Protein 3JWG (pdb70)

Sequence (195 aa):
NLNQQRLGTVVAVLKSVNAKKVIDLGCGEGNLLSLLLKDKSFEQITGVDVSYSVLERAKDRLKIDRLPEMQRKRISLFQSSLVYRDKRFSGYDAATVIEVIEHLDENRLQAFEKVLFEFTRPQTVIVSTPNKEYNFHYGNLRHRDHRFEWTRKEFQTWAVKVAEKYGYSVRFLQIGEIDDEFGSPTQMGVFTLGA

GO terms:
  GO:0042802 identical protein binding (F, IPI)
  GO:0005515 protein binding (F, IPI)

InterPro domains:
  IPR013217 Methyltransferase type 12 [PF08242] (290-382)
  IPR024026 3'-RNA ribose 2'-O-methyltransferase, Hen1, bacterial [TIGR04074] (2-464)
  IPR024740 Hen1, N-terminal [PF12623] (1-241)
  IPR026610 3'-RNA ribose 2'-O-methyltransferase, Hen1 [PTHR21404] (263-464)
  IPR029063 S-adenosyl-L-methionine-dependent methyltransferase superfamily [G3DSA:3.40.50.150] (258-465)
  IPR029063 S-adenosyl-L-methionine-dependent methyltransferase superfamily [SSF53335] (273-429)
  IPR038546 Hen1, N-terminal domain superfamily [G3DSA:3.30.1610.20] (1-230)

Secondary structure (DSSP, 8-state):
-HHHHHHHHHHHHHHHTT--EEEEET-TT-HHHHHHHTSTT--EEEEEES-HHHHHHHHHHHTGGGS-HHHHTTEEEEE--SSS--GGGTT-SEEEEES-GGG--HHHHHHHHHIIIIII--SEEEEEEEBGGGGG----TGGG--TTSBPHHHHHHHHHHHHHHHTEEEEEEEES---TTS--SEEEEEEEE--

Structure (mmCIF, N/CA/C/O backbone):
data_3JWG
#
_entry.id   3JWG
#
_cell.length_a   83.995
_cell.length_b   83.995
_cell.length_c   61.995
_cell.angle_alpha   90.000
_cell.angle_beta   90.000
_cell.angle_gamma   120.000
#
_symmetry.space_group_name_H-M   'P 32 2 1'
#
loop_
_entity.id
_entity.type
_entity.pdbx_description
1 polymer 'Methyltransferase type 12'
2 non-polymer 'MAGNESIUM ION'
3 water water
#
loop_
_atom_site.group_PDB
_atom_site.id
_atom_site.type_symbol
_atom_site.label_atom_id
_atom_site.label_alt_id
_atom_site.label_comp_id
_atom_site.label_asym_id
_atom_site.label_entity_id
_atom_site.label_seq_id
_atom_site.pdbx_PDB_ins_code
_atom_site.Cartn_x
_atom_site.Cartn_y
_atom_site.Cartn_z
_atom_site.occupancy
_atom_site.B_iso_or_equiv
_atom_site.auth_seq_id
_atom_site.auth_comp_id
_atom_site.auth_asym_id
_atom_site.auth_atom_id
_atom_site.pdbx_PDB_model_num
ATOM 1 N N . ASN A 1 12 ? 23.918 8.360 -4.325 1.00 71.36 12 ASN A N 1
ATOM 2 C CA . ASN A 1 12 ? 23.913 8.032 -5.780 1.00 71.11 12 ASN A CA 1
ATOM 3 C C . ASN A 1 12 ? 25.308 8.266 -6.355 1.00 70.84 12 ASN A C 1
ATOM 4 O O . ASN A 1 12 ? 25.505 8.280 -7.571 1.00 71.25 12 ASN A O 1
ATOM 9 N N . LEU A 1 13 ? 26.272 8.457 -5.459 1.00 69.74 13 LEU A N 1
ATOM 10 C CA . LEU A 1 13 ? 27.663 8.675 -5.836 1.00 68.02 13 LEU A CA 1
ATOM 11 C C . LEU A 1 13 ? 28.285 7.316 -6.135 1.00 66.64 13 LEU A C 1
ATOM 12 O O . LEU A 1 13 ? 29.141 7.183 -7.010 1.00 66.63 13 LEU A O 1
ATOM 17 N N . ASN A 1 14 ? 27.844 6.310 -5.388 1.00 64.67 14 ASN A N 1
ATOM 18 C CA . ASN A 1 14 ? 28.330 4.949 -5.558 1.00 62.21 14 ASN A CA 1
ATOM 19 C C . ASN A 1 14 ? 27.704 4.366 -6.814 1.00 59.72 14 ASN A C 1
ATOM 20 O O . ASN A 1 14 ? 28.280 3.494 -7.460 1.00 59.83 14 ASN A O 1
ATOM 25 N N . GLN A 1 15 ? 26.517 4.859 -7.151 1.00 57.31 15 GLN A N 1
ATOM 26 C CA . GLN A 1 15 ? 25.803 4.400 -8.333 1.00 54.59 15 GLN A CA 1
ATOM 27 C C . GLN A 1 15 ? 26.640 4.647 -9.582 1.00 51.92 15 GLN A C 1
ATOM 28 O O . GLN A 1 15 ? 26.590 3.872 -10.535 1.00 51.06 15 GLN A O 1
ATOM 34 N N . GLN A 1 16 ? 27.414 5.729 -9.572 1.00 48.84 16 GLN A N 1
ATOM 35 C CA . GLN A 1 16 ? 28.264 6.062 -10.708 1.00 46.16 16 GLN A CA 1
ATOM 36 C C . GLN A 1 16 ? 29.452 5.110 -10.715 1.00 42.90 16 GLN A C 1
ATOM 37 O O . GLN A 1 16 ? 29.892 4.663 -11.775 1.00 42.51 16 GLN A O 1
ATOM 43 N N . ARG A 1 17 ? 29.965 4.802 -9.526 1.00 38.91 17 ARG A N 1
ATOM 44 C CA . ARG A 1 17 ? 31.103 3.896 -9.391 1.00 35.74 17 ARG A CA 1
ATOM 45 C C . ARG A 1 17 ? 30.739 2.506 -9.897 1.00 31.61 17 ARG A C 1
ATOM 46 O O . ARG A 1 17 ? 31.492 1.886 -10.652 1.00 28.48 17 ARG A O 1
ATOM 54 N N . LEU A 1 18 ? 29.584 2.017 -9.458 1.00 27.47 18 LEU A N 1
ATOM 55 C CA . LEU A 1 18 ? 29.117 0.701 -9.864 1.00 24.73 18 LEU A CA 1
ATOM 56 C C . LEU A 1 18 ? 28.817 0.702 -11.353 1.00 23.44 18 LEU A C 1
ATOM 57 O O . LEU A 1 18 ? 29.064 -0.287 -12.038 1.00 21.43 18 LEU A O 1
ATOM 62 N N . GLY A 1 19 ? 28.282 1.817 -11.845 1.00 22.23 19 GLY A N 1
ATOM 63 C CA . GLY A 1 19 ? 27.970 1.924 -13.259 1.00 20.11 19 GLY A CA 1
ATOM 64 C C . GLY A 1 19 ? 29.226 1.766 -14.091 1.00 19.49 19 GLY A C 1
ATOM 65 O O . GLY A 1 19 ? 29.197 1.175 -15.172 1.00 19.21 19 GLY A O 1
ATOM 66 N N . THR A 1 20 ? 30.334 2.297 -13.584 1.00 17.49 20 THR A N 1
ATOM 67 C CA . THR A 1 20 ? 31.614 2.202 -14.274 1.00 18.10 20 THR A CA 1
ATOM 68 C C . THR A 1 20 ? 32.038 0.735 -14.351 1.00 16.73 20 THR A C 1
ATOM 69 O O . THR A 1 20 ? 32.518 0.275 -15.381 1.00 15.30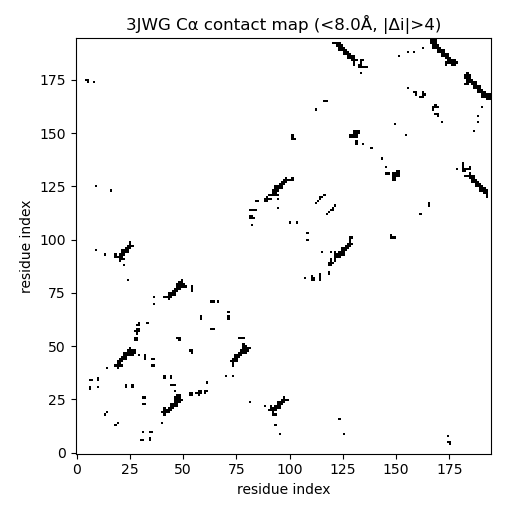 20 THR A O 1
ATOM 73 N N . VAL A 1 21 ? 31.874 0.008 -13.250 1.00 15.84 21 VAL A N 1
ATOM 74 C CA . VAL A 1 21 ? 32.223 -1.409 -13.237 1.00 15.29 21 VAL A CA 1
ATOM 75 C C . VAL A 1 21 ? 31.413 -2.154 -14.299 1.00 13.95 21 VAL A C 1
ATOM 76 O O . VAL A 1 21 ? 31.957 -2.951 -15.060 1.00 14.02 21 VAL A O 1
ATOM 80 N N . VAL A 1 22 ? 30.109 -1.890 -14.349 1.00 13.18 22 VAL A N 1
ATOM 81 C CA . VAL A 1 22 ? 29.240 -2.540 -15.328 1.00 15.12 22 VAL A CA 1
ATOM 82 C C . VAL A 1 22 ? 29.714 -2.264 -16.757 1.00 16.21 22 VAL A C 1
ATOM 83 O O . VAL A 1 22 ? 29.773 -3.172 -17.591 1.00 16.90 22 VAL A O 1
ATOM 87 N N . ALA A 1 23 ? 30.054 -1.008 -17.036 1.00 17.21 23 ALA A N 1
ATOM 88 C CA . ALA A 1 23 ? 30.518 -0.617 -18.366 1.00 16.66 23 ALA A CA 1
ATOM 89 C C . ALA A 1 23 ? 31.800 -1.345 -18.742 1.00 15.43 23 ALA A C 1
ATOM 90 O O . ALA A 1 23 ? 31.965 -1.769 -19.886 1.00 15.25 23 ALA A O 1
ATOM 92 N N . VAL A 1 24 ? 32.716 -1.493 -17.791 1.00 14.66 24 VAL A N 1
ATOM 93 C CA . VAL A 1 24 ? 33.958 -2.200 -18.085 1.00 15.17 24 VAL A CA 1
ATOM 94 C C . VAL A 1 24 ? 33.640 -3.649 -18.462 1.00 15.46 24 VAL A C 1
ATOM 95 O O . VAL A 1 24 ? 34.160 -4.174 -19.454 1.00 16.03 24 VAL A O 1
ATOM 99 N N . LEU A 1 25 ? 32.781 -4.289 -17.672 1.00 16.27 25 LEU A N 1
ATOM 100 C CA . LEU A 1 25 ? 32.380 -5.672 -17.932 1.00 16.38 25 LEU A CA 1
ATOM 101 C C . LEU A 1 25 ? 31.789 -5.799 -19.339 1.00 17.92 25 LEU A C 1
ATOM 102 O O . LEU A 1 25 ? 32.156 -6.693 -20.111 1.00 17.05 25 LEU A O 1
ATOM 107 N N . LYS A 1 26 ? 30.864 -4.906 -19.665 1.00 17.65 26 LYS A N 1
ATOM 108 C CA . LYS A 1 26 ? 30.245 -4.921 -20.985 1.00 19.72 26 LYS A CA 1
ATOM 109 C C . LYS A 1 26 ? 31.302 -4.685 -22.067 1.00 19.42 26 LYS A C 1
ATOM 110 O O . LYS A 1 26 ? 31.273 -5.329 -23.120 1.00 18.28 26 LYS A O 1
ATOM 116 N N . SER A 1 27 ? 32.240 -3.775 -21.804 1.00 17.46 27 SER A N 1
ATOM 117 C CA . SER A 1 27 ? 33.280 -3.460 -22.780 1.00 20.32 27 SER A CA 1
ATOM 118 C C . SER A 1 27 ? 34.141 -4.674 -23.122 1.00 21.13 27 SER A C 1
ATOM 119 O O . SER A 1 27 ? 34.673 -4.762 -24.231 1.00 21.83 27 SER A O 1
ATOM 122 N N . VAL A 1 28 ? 34.270 -5.615 -22.189 1.00 18.71 28 VAL A N 1
ATOM 123 C CA . VAL A 1 28 ? 35.073 -6.807 -22.454 1.00 20.65 28 VAL A CA 1
ATOM 124 C C . VAL A 1 28 ? 34.197 -8.000 -22.824 1.00 20.19 28 VAL A C 1
ATOM 125 O O . VAL A 1 28 ? 34.680 -9.120 -22.963 1.00 22.08 28 VAL A O 1
ATOM 129 N N . ASN A 1 29 ? 32.905 -7.745 -22.985 1.00 20.75 29 ASN A N 1
ATOM 130 C CA . ASN A 1 29 ? 31.946 -8.778 -23.360 1.00 22.61 29 ASN A CA 1
ATOM 131 C C . ASN A 1 29 ? 31.835 -9.907 -22.339 1.00 21.67 29 ASN A C 1
ATOM 132 O O . ASN A 1 29 ? 31.722 -11.071 -22.712 1.00 19.09 29 ASN A O 1
ATOM 137 N N . ALA A 1 30 ? 31.863 -9.564 -21.053 1.00 19.41 30 ALA A N 1
ATOM 138 C CA . ALA A 1 30 ? 31.733 -10.574 -20.008 1.00 19.73 30 ALA A CA 1
ATOM 139 C C . ALA A 1 30 ? 30.246 -10.885 -19.851 1.00 20.34 30 ALA A C 1
ATOM 140 O O . ALA A 1 30 ? 29.441 -9.982 -19.639 1.00 21.20 30 ALA A O 1
ATOM 142 N N . LYS A 1 31 ? 29.883 -12.161 -19.964 1.00 19.20 31 LYS A N 1
ATOM 143 C CA . LYS A 1 31 ? 28.485 -12.573 -19.845 1.00 20.17 31 LYS A CA 1
ATOM 144 C C . LYS A 1 31 ? 28.182 -13.315 -18.544 1.00 19.37 31 LYS A C 1
ATOM 145 O O . LYS A 1 31 ? 27.036 -13.370 -18.103 1.00 19.22 31 LYS A O 1
ATOM 151 N N . LYS A 1 32 ? 29.215 -13.883 -17.932 1.00 19.11 32 LYS A N 1
ATOM 152 C CA . LYS A 1 32 ? 29.065 -14.601 -16.670 1.00 18.74 32 LYS A CA 1
ATOM 153 C C . LYS A 1 32 ? 29.961 -13.865 -15.682 1.00 16.57 32 LYS A C 1
ATOM 154 O O . LYS A 1 32 ? 31.177 -13.869 -15.826 1.00 14.07 32 LYS A O 1
ATOM 160 N N . VAL A 1 33 ? 29.355 -13.229 -14.688 1.00 16.14 33 VAL A N 1
ATOM 161 C CA . VAL A 1 33 ? 30.110 -12.445 -13.718 1.00 13.68 33 VAL A CA 1
ATOM 162 C C . VAL A 1 33 ? 29.882 -12.876 -12.279 1.00 14.47 33 VAL A C 1
ATOM 163 O O . VAL A 1 33 ? 28.752 -13.142 -11.873 1.00 15.33 33 VAL A O 1
ATOM 167 N N . ILE A 1 34 ? 30.961 -12.933 -11.506 1.00 14.78 34 ILE A N 1
ATOM 168 C CA . ILE A 1 34 ? 30.858 -13.298 -10.105 1.00 14.49 34 ILE A CA 1
ATOM 169 C C . ILE A 1 34 ? 31.395 -12.132 -9.277 1.00 16.48 34 ILE A C 1
ATOM 170 O O . ILE A 1 34 ? 32.516 -11.662 -9.491 1.00 16.78 34 ILE A O 1
ATOM 175 N N . ASP A 1 35 ? 30.577 -11.651 -8.350 1.00 14.61 35 ASP A N 1
ATOM 176 C CA . ASP A 1 35 ? 30.969 -10.528 -7.506 1.00 16.18 35 ASP A CA 1
ATOM 177 C C . ASP A 1 35 ? 31.353 -11.064 -6.140 1.00 15.41 35 ASP A C 1
ATOM 178 O O . ASP A 1 35 ? 30.508 -11.528 -5.367 1.00 15.60 35 ASP A O 1
ATOM 183 N N . LEU A 1 36 ? 32.651 -11.022 -5.866 1.00 15.92 36 LEU A N 1
ATOM 184 C CA . LEU A 1 36 ? 33.195 -11.500 -4.611 1.00 17.13 36 LEU A CA 1
ATOM 185 C C . LEU A 1 36 ? 33.101 -10.379 -3.571 1.00 18.09 36 LEU A C 1
ATOM 186 O O . LEU A 1 36 ? 33.762 -9.346 -3.698 1.00 15.85 36 LEU A O 1
ATOM 191 N N . GLY A 1 37 ? 32.261 -10.600 -2.558 1.00 18.70 37 GLY A N 1
ATOM 192 C CA . GLY A 1 37 ? 32.033 -9.617 -1.509 1.00 18.36 37 GLY A CA 1
ATOM 193 C C . GLY A 1 37 ? 30.895 -8.723 -1.957 1.00 19.12 37 GLY A C 1
ATOM 194 O O . GLY A 1 37 ? 30.954 -7.497 -1.815 1.00 17.04 37 GLY A O 1
ATOM 195 N N . CYS A 1 38 ? 29.843 -9.344 -2.482 1.00 17.45 38 CYS A N 1
ATOM 196 C CA . CYS A 1 38 ? 28.695 -8.620 -3.018 1.00 18.75 38 CYS A CA 1
ATOM 197 C C . CYS A 1 38 ? 27.914 -7.721 -2.071 1.00 18.84 38 CYS A C 1
ATOM 198 O O . CYS A 1 38 ? 27.168 -6.858 -2.525 1.00 19.44 38 CYS A O 1
ATOM 201 N N . GLY A 1 39 ? 28.065 -7.911 -0.765 1.00 22.40 39 GLY A N 1
ATOM 202 C CA . GLY A 1 39 ? 27.325 -7.074 0.164 1.00 23.06 39 GLY A CA 1
ATOM 203 C C . GLY A 1 39 ? 25.827 -7.205 -0.065 1.00 25.90 39 GLY A C 1
ATOM 204 O O . GLY A 1 39 ? 25.331 -8.312 -0.282 1.00 24.25 39 GLY A O 1
ATOM 205 N N . GLU A 1 40 ? 25.114 -6.081 -0.023 1.00 26.88 40 GLU A N 1
ATOM 206 C CA . GLU A 1 40 ? 23.667 -6.061 -0.228 1.00 29.05 40 GLU A CA 1
ATOM 207 C C . GLU A 1 40 ? 23.251 -6.255 -1.680 1.00 27.92 40 GLU A C 1
ATOM 208 O O . GLU A 1 40 ? 22.063 -6.174 -2.003 1.00 29.06 40 GLU A O 1
ATOM 214 N N . GLY A 1 41 ? 24.226 -6.488 -2.554 1.00 26.45 41 GLY A N 1
ATOM 215 C CA . GLY A 1 41 ? 23.929 -6.722 -3.957 1.00 24.34 41 GLY A CA 1
ATOM 216 C C . GLY A 1 41 ? 23.678 -5.505 -4.828 1.00 24.46 41 GLY A C 1
ATOM 217 O O . GLY A 1 41 ? 22.965 -5.597 -5.828 1.00 24.04 41 GLY A O 1
ATOM 218 N N . ASN A 1 42 ? 24.268 -4.369 -4.474 1.00 22.70 42 ASN A N 1
ATOM 219 C CA . ASN A 1 42 ? 24.065 -3.161 -5.265 1.00 24.03 42 ASN A CA 1
ATOM 220 C C . ASN A 1 42 ? 24.541 -3.325 -6.700 1.00 21.83 42 ASN A C 1
ATOM 221 O O . ASN A 1 42 ? 23.899 -2.829 -7.629 1.00 22.60 42 ASN A O 1
ATOM 226 N N . LEU A 1 43 ? 25.656 -4.026 -6.885 1.00 20.44 43 LEU A N 1
ATOM 227 C CA . LEU A 1 43 ? 26.182 -4.264 -8.226 1.00 19.57 43 LEU A CA 1
ATOM 228 C C . LEU A 1 43 ? 25.287 -5.283 -8.938 1.00 20.48 43 LEU A C 1
ATOM 229 O O . LEU A 1 43 ? 25.002 -5.159 -10.135 1.00 19.46 43 LEU A O 1
ATOM 234 N N . LEU A 1 44 ? 24.847 -6.291 -8.190 1.00 20.97 44 LEU A N 1
ATOM 235 C CA . LEU A 1 44 ? 23.973 -7.324 -8.733 1.00 23.05 44 LEU A CA 1
ATOM 236 C C . LEU A 1 44 ? 22.739 -6.692 -9.375 1.00 22.17 44 LEU A C 1
ATOM 237 O O . LEU A 1 44 ? 22.338 -7.079 -10.472 1.00 23.17 44 LEU A O 1
ATOM 242 N N . SER A 1 45 ? 22.143 -5.720 -8.689 1.00 24.29 45 SER A N 1
ATOM 243 C CA . SER A 1 45 ? 20.956 -5.035 -9.201 1.00 25.40 45 SER A CA 1
ATOM 244 C C . SER A 1 45 ? 21.211 -4.425 -10.571 1.00 25.30 45 SER A C 1
ATOM 245 O O . SER A 1 45 ? 20.400 -4.576 -11.487 1.00 24.68 45 SER A O 1
ATOM 248 N N . LEU A 1 46 ? 22.334 -3.721 -10.705 1.00 25.83 46 LEU A N 1
ATOM 249 C CA . LEU A 1 46 ? 22.685 -3.075 -11.967 1.00 25.89 46 LEU A CA 1
ATOM 250 C C . LEU A 1 46 ? 22.954 -4.075 -13.083 1.00 25.32 46 LEU A C 1
ATOM 251 O O . LEU A 1 46 ? 22.623 -3.828 -14.242 1.00 25.66 46 LEU A O 1
ATOM 256 N N . LEU A 1 47 ? 23.575 -5.195 -12.735 1.00 25.53 47 LEU A N 1
ATOM 257 C CA . LEU A 1 47 ? 23.879 -6.229 -13.717 1.00 25.82 47 LEU A CA 1
ATOM 258 C C . LEU A 1 47 ? 22.596 -6.836 -14.294 1.00 26.22 47 LEU A C 1
ATOM 259 O O . LEU A 1 47 ? 22.504 -7.096 -15.499 1.00 24.80 47 LEU A O 1
ATOM 264 N N . LEU A 1 48 ? 21.604 -7.042 -13.432 1.00 27.67 48 LEU A N 1
ATOM 265 C CA . LEU A 1 48 ? 20.323 -7.608 -13.849 1.00 30.12 48 LEU A CA 1
ATOM 266 C C . LEU A 1 48 ? 19.569 -6.710 -14.832 1.00 32.84 48 LEU A C 1
ATOM 267 O O . LEU A 1 48 ? 18.737 -7.186 -15.608 1.00 33.89 48 LEU A O 1
ATOM 272 N N . LYS A 1 49 ? 19.864 -5.415 -14.809 1.00 33.87 49 LYS A N 1
ATOM 273 C CA . LYS A 1 49 ? 19.192 -4.486 -15.707 1.00 35.68 49 LYS A CA 1
ATOM 274 C C . LYS A 1 49 ? 19.753 -4.547 -17.124 1.00 35.47 49 LYS A C 1
ATOM 275 O O . LYS A 1 49 ? 19.186 -3.961 -18.046 1.00 37.68 49 LYS A O 1
ATOM 281 N N . ASP A 1 50 ? 20.861 -5.261 -17.301 1.00 34.96 50 ASP A N 1
ATOM 282 C CA . ASP A 1 50 ? 21.476 -5.404 -18.620 1.00 33.86 50 ASP A CA 1
ATOM 283 C C . ASP A 1 50 ? 21.365 -6.870 -19.053 1.00 33.47 50 ASP A C 1
ATOM 284 O O . ASP A 1 50 ? 22.062 -7.737 -18.525 1.00 31.74 50 ASP A O 1
ATOM 289 N N . LYS A 1 51 ? 20.496 -7.139 -20.025 1.00 32.66 51 LYS A N 1
ATOM 290 C CA . LYS A 1 51 ? 20.263 -8.504 -20.503 1.00 31.99 51 LYS A CA 1
ATOM 291 C C . LYS A 1 51 ? 21.481 -9.252 -21.047 1.00 29.43 51 LYS A C 1
ATOM 292 O O . LYS A 1 51 ? 21.423 -10.466 -21.239 1.00 27.77 51 LYS A O 1
ATOM 298 N N . SER A 1 52 ? 22.577 -8.545 -21.305 1.00 27.19 52 SER A N 1
ATOM 299 C CA . SER A 1 52 ? 23.766 -9.204 -21.830 1.00 24.40 52 SER A CA 1
ATOM 300 C C . SER A 1 52 ? 24.402 -10.119 -20.788 1.00 23.18 52 SER A C 1
ATOM 301 O O . SER A 1 52 ? 25.117 -11.055 -21.136 1.00 24.68 52 SER A O 1
ATOM 304 N N . PHE A 1 53 ? 24.142 -9.855 -19.512 1.00 22.13 53 PHE A N 1
ATOM 305 C CA . PHE A 1 53 ? 24.712 -10.680 -18.450 1.00 23.66 53 PHE A CA 1
ATOM 306 C C . PHE A 1 53 ? 23.847 -11.919 -18.217 1.00 24.51 53 PHE A C 1
ATOM 307 O O . PHE A 1 53 ? 22.765 -11.839 -17.641 1.00 27.06 53 PHE A O 1
ATOM 315 N N . GLU A 1 54 ? 24.346 -13.065 -18.670 1.00 23.64 54 GLU A N 1
ATOM 316 C CA . GLU A 1 54 ? 23.620 -14.327 -18.569 1.00 25.16 54 GLU A CA 1
ATOM 317 C C . GLU A 1 54 ? 23.632 -14.960 -17.185 1.00 24.49 54 GLU A C 1
ATOM 318 O O . GLU A 1 54 ? 22.631 -15.533 -16.753 1.00 24.98 54 GLU A O 1
ATOM 324 N N . GLN A 1 55 ? 24.765 -14.867 -16.497 1.00 23.03 55 GLN A N 1
ATOM 325 C CA . GLN A 1 55 ? 24.888 -15.431 -15.157 1.00 21.53 55 GLN A CA 1
ATOM 326 C C . GLN A 1 55 ? 25.480 -14.366 -14.258 1.00 19.59 55 GLN A C 1
ATOM 327 O O . GLN A 1 55 ? 26.529 -13.804 -14.559 1.00 17.51 55 GLN A O 1
ATOM 333 N N . ILE A 1 56 ? 24.787 -14.100 -13.161 1.00 18.40 56 ILE A N 1
ATOM 334 C CA . ILE A 1 56 ? 25.194 -13.100 -12.184 1.00 18.14 56 ILE A CA 1
ATOM 335 C C . ILE A 1 56 ? 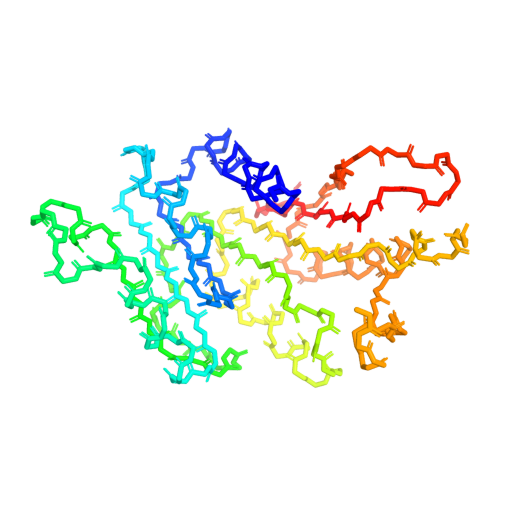25.247 -13.796 -10.833 1.00 19.43 56 ILE A C 1
ATOM 336 O O . ILE A 1 56 ? 24.223 -14.243 -10.319 1.00 20.06 56 ILE A O 1
ATOM 341 N N . THR A 1 57 ? 26.441 -13.887 -10.259 1.00 18.03 57 THR A N 1
ATOM 342 C CA . THR A 1 57 ? 26.605 -14.558 -8.982 1.00 18.03 57 THR A CA 1
ATOM 343 C C . THR A 1 57 ? 27.229 -13.658 -7.919 1.00 18.58 57 THR A C 1
ATOM 344 O O . THR A 1 57 ? 28.284 -13.064 -8.141 1.00 18.62 57 THR A O 1
ATOM 348 N N . GLY A 1 58 ? 26.566 -13.573 -6.769 1.00 17.03 58 GLY A N 1
ATOM 349 C CA . GLY A 1 58 ? 27.061 -12.763 -5.669 1.00 19.77 58 GLY A CA 1
ATOM 350 C C . GLY A 1 58 ? 27.522 -13.652 -4.530 1.00 21.64 58 GLY A C 1
ATOM 351 O O . GLY A 1 58 ? 26.828 -14.602 -4.159 1.00 23.73 58 GLY A O 1
ATOM 352 N N . VAL A 1 59 ? 28.696 -13.356 -3.979 1.00 19.90 59 VAL A N 1
ATOM 353 C CA . VAL A 1 59 ? 29.253 -14.136 -2.878 1.00 19.97 59 VAL A CA 1
ATOM 354 C C . VAL A 1 59 ? 29.630 -13.193 -1.734 1.00 21.13 59 VAL A C 1
ATOM 355 O O . VAL A 1 59 ? 30.169 -12.112 -1.966 1.00 16.03 59 VAL A O 1
ATOM 359 N N . ASP A 1 60 ? 29.327 -13.591 -0.503 1.00 22.48 60 ASP A N 1
ATOM 360 C CA . ASP A 1 60 ? 29.674 -12.770 0.654 1.00 26.10 60 ASP A CA 1
ATOM 361 C C . ASP A 1 60 ? 30.082 -13.689 1.806 1.00 29.03 60 ASP A C 1
ATOM 362 O O . ASP A 1 60 ? 29.728 -14.874 1.825 1.00 28.33 60 ASP A O 1
ATOM 367 N N . VAL A 1 61 ? 30.835 -13.140 2.756 1.00 29.51 61 VAL A N 1
ATOM 368 C CA . VAL A 1 61 ? 31.303 -13.898 3.914 1.00 31.50 61 VAL A CA 1
ATOM 369 C C . VAL A 1 61 ? 30.228 -14.011 4.984 1.00 32.33 61 VAL A C 1
ATOM 370 O O . VAL A 1 61 ? 30.240 -14.939 5.790 1.00 34.61 61 VAL A O 1
ATOM 374 N N . SER A 1 62 ? 29.295 -13.066 4.980 1.00 33.76 62 SER A N 1
ATOM 375 C CA . SER A 1 62 ? 28.229 -13.031 5.976 1.00 35.44 62 SER A CA 1
ATOM 376 C C . SER A 1 62 ? 26.872 -13.572 5.537 1.00 36.29 62 SER A C 1
ATOM 377 O O . SER A 1 62 ? 26.338 -13.192 4.492 1.00 34.09 62 SER A O 1
ATOM 380 N N . TYR A 1 63 ? 26.318 -14.457 6.360 1.00 36.30 63 TYR A N 1
ATOM 381 C CA . TYR A 1 63 ? 25.012 -15.048 6.100 1.00 38.40 63 TYR A CA 1
ATOM 382 C C . TYR A 1 63 ? 23.945 -13.959 6.169 1.00 37.91 63 TYR A C 1
ATOM 383 O O . TYR A 1 63 ? 23.054 -13.881 5.320 1.00 37.74 63 TYR A O 1
ATOM 392 N N . SER A 1 64 ? 24.048 -13.122 7.194 1.00 37.16 64 SER A N 1
ATOM 393 C CA . SER A 1 64 ? 23.106 -12.031 7.404 1.00 37.51 64 SER A CA 1
ATOM 394 C C . SER A 1 64 ? 23.058 -11.070 6.217 1.00 36.75 64 SER A C 1
ATOM 395 O O . SER A 1 64 ? 21.982 -10.644 5.791 1.00 36.63 64 SER A O 1
ATOM 398 N N . VAL A 1 65 ? 24.227 -10.725 5.691 1.00 36.65 65 VAL A N 1
ATOM 399 C CA . VAL A 1 65 ? 24.307 -9.815 4.553 1.00 34.58 65 VAL A CA 1
ATOM 400 C C . VAL A 1 65 ? 23.608 -10.405 3.334 1.00 34.25 65 VAL A C 1
ATOM 401 O O . VAL A 1 65 ? 22.800 -9.739 2.687 1.00 32.73 65 VAL A O 1
ATOM 405 N N . LEU A 1 66 ? 23.925 -11.657 3.023 1.00 34.50 66 LEU A N 1
ATOM 406 C CA . LEU A 1 66 ? 23.321 -12.328 1.881 1.00 35.39 66 LEU A CA 1
ATOM 407 C C . LEU A 1 66 ? 21.807 -12.370 2.006 1.00 36.52 66 LEU A C 1
ATOM 408 O O . LEU A 1 66 ? 21.091 -12.289 1.008 1.00 35.33 66 LEU A O 1
ATOM 413 N N . GLU A 1 67 ? 21.324 -12.482 3.241 1.00 38.42 67 GLU A N 1
ATOM 414 C CA . GLU A 1 67 ? 19.891 -12.524 3.504 1.00 40.16 67 GLU A CA 1
ATOM 415 C C . GLU A 1 67 ? 19.291 -11.154 3.196 1.00 39.43 67 GLU A C 1
ATOM 416 O O . GLU A 1 67 ? 18.171 -11.044 2.700 1.00 39.13 67 GLU A O 1
ATOM 422 N N . ARG A 1 68 ? 20.050 -10.106 3.489 1.00 39.69 68 ARG A N 1
ATOM 423 C CA . ARG A 1 68 ? 19.605 -8.747 3.226 1.00 39.44 68 ARG A CA 1
ATOM 424 C C . ARG A 1 68 ? 19.630 -8.507 1.724 1.00 37.60 68 ARG A C 1
ATOM 425 O O . ARG A 1 68 ? 18.753 -7.841 1.178 1.00 36.63 68 ARG A O 1
ATOM 433 N N . ALA A 1 69 ? 20.646 -9.051 1.062 1.00 35.76 69 ALA A N 1
ATOM 434 C CA . ALA A 1 69 ? 20.776 -8.893 -0.380 1.00 34.55 69 ALA A CA 1
ATOM 435 C C . ALA A 1 69 ? 19.561 -9.491 -1.076 1.00 34.53 69 ALA A C 1
ATOM 436 O O . ALA A 1 69 ? 18.910 -8.825 -1.878 1.00 33.99 69 ALA A O 1
ATOM 438 N N . LYS A 1 70 ? 19.248 -10.745 -0.763 1.00 36.33 70 LYS A N 1
ATOM 439 C CA . LYS A 1 70 ? 18.107 -11.400 -1.393 1.00 38.24 70 LYS A CA 1
ATOM 440 C C . LYS A 1 70 ? 16.804 -10.652 -1.130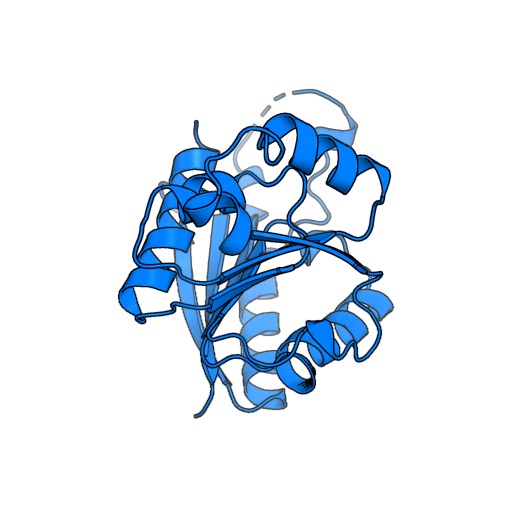 1.00 38.56 70 LYS A C 1
ATOM 441 O O . LYS A 1 70 ? 15.909 -10.642 -1.972 1.00 37.40 70 LYS A O 1
ATOM 447 N N . ASP A 1 71 ? 16.704 -10.013 0.029 1.00 39.32 71 ASP A N 1
ATOM 448 C CA . ASP A 1 71 ? 15.504 -9.256 0.352 1.00 41.57 71 ASP A CA 1
ATOM 449 C C . ASP A 1 71 ? 15.491 -7.961 -0.452 1.00 40.70 71 ASP A C 1
ATOM 450 O O . ASP A 1 71 ? 14.460 -7.561 -0.989 1.00 40.34 71 ASP A O 1
ATOM 455 N N . ARG A 1 72 ? 16.649 -7.315 -0.542 1.00 39.81 72 ARG A N 1
ATOM 456 C CA . ARG A 1 72 ? 16.768 -6.071 -1.290 1.00 38.15 72 ARG A CA 1
ATOM 457 C C . ARG A 1 72 ? 16.586 -6.303 -2.790 1.00 36.62 72 ARG A C 1
ATOM 458 O O . ARG A 1 72 ? 16.042 -5.459 -3.499 1.00 34.87 72 ARG A O 1
ATOM 466 N N . LEU A 1 73 ? 17.044 -7.452 -3.274 1.00 35.05 73 LEU A N 1
ATOM 467 C CA . LEU A 1 73 ? 16.919 -7.773 -4.691 1.00 34.90 73 LEU A CA 1
ATOM 468 C C . LEU A 1 73 ? 15.540 -8.348 -5.035 1.00 35.14 73 LEU A C 1
ATOM 469 O O . LEU A 1 73 ? 15.190 -8.468 -6.208 1.00 33.90 73 LEU A O 1
ATOM 474 N N . LYS A 1 74 ? 14.764 -8.695 -4.009 1.00 36.21 74 LYS A N 1
ATOM 475 C CA . LYS A 1 74 ? 13.425 -9.253 -4.203 1.00 38.87 74 LYS A CA 1
ATOM 476 C C . LYS A 1 74 ? 13.471 -10.408 -5.194 1.00 39.88 74 LYS A C 1
ATOM 477 O O . LYS A 1 74 ? 12.583 -10.560 -6.031 1.00 40.08 74 LYS A O 1
ATOM 483 N N . ILE A 1 75 ? 14.511 -11.226 -5.082 1.00 41.07 75 ILE A N 1
ATOM 484 C CA . ILE A 1 75 ? 14.706 -12.355 -5.978 1.00 43.50 75 ILE A CA 1
ATOM 485 C C . ILE A 1 75 ? 13.513 -13.306 -6.089 1.00 44.53 75 ILE A C 1
ATOM 486 O O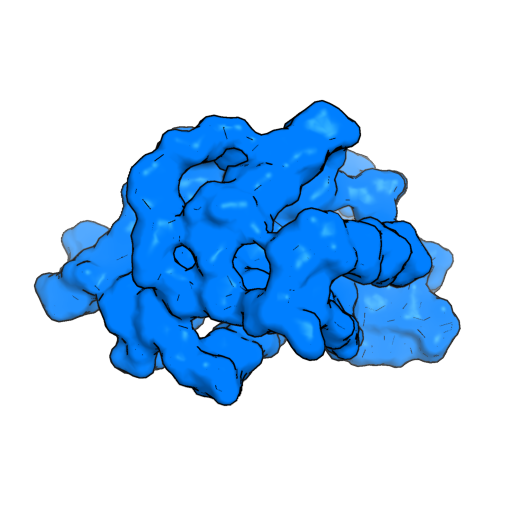 . ILE A 1 75 ? 13.126 -13.686 -7.194 1.00 44.47 75 ILE A O 1
ATOM 491 N N . ASP A 1 76 ? 12.926 -13.684 -4.957 1.00 45.48 76 ASP A N 1
ATOM 492 C CA . ASP A 1 76 ? 11.791 -14.605 -4.969 1.00 47.80 76 ASP A CA 1
ATOM 493 C C . ASP A 1 76 ? 10.528 -14.033 -5.610 1.00 47.37 76 ASP A C 1
ATOM 494 O O . ASP A 1 76 ? 9.460 -14.639 -5.527 1.00 48.65 76 ASP A O 1
ATOM 499 N N . ARG A 1 77 ? 10.649 -12.872 -6.248 1.00 45.98 77 ARG A N 1
ATOM 500 C CA . ARG A 1 77 ? 9.512 -12.230 -6.904 1.00 45.01 77 ARG A CA 1
ATOM 501 C C . ARG A 1 77 ? 9.811 -11.972 -8.374 1.00 43.30 77 ARG A C 1
ATOM 502 O O . ARG A 1 77 ? 8.914 -11.666 -9.160 1.00 42.32 77 ARG A O 1
ATOM 510 N N . LEU A 1 78 ? 11.081 -12.084 -8.739 1.00 41.44 78 LEU A N 1
ATOM 511 C CA . LEU A 1 78 ? 11.489 -11.865 -10.118 1.00 39.87 78 LEU A CA 1
ATOM 512 C C . LEU A 1 78 ? 10.903 -12.928 -11.035 1.00 38.44 78 LEU A C 1
ATOM 513 O O . LEU A 1 78 ? 10.658 -14.058 -10.617 1.00 37.56 78 LEU A O 1
ATOM 518 N N . PRO A 1 79 ? 10.659 -12.570 -12.302 1.00 37.77 79 PRO A N 1
ATOM 519 C CA . PRO A 1 79 ? 10.106 -13.534 -13.254 1.00 37.06 79 PRO A CA 1
ATOM 520 C C . PRO A 1 79 ? 11.063 -14.721 -13.343 1.00 36.86 79 PRO A C 1
ATOM 521 O O . PRO A 1 79 ? 12.252 -14.592 -13.040 1.00 36.14 79 PRO A O 1
ATOM 525 N N . GLU A 1 80 ? 10.544 -15.868 -13.757 1.00 35.83 80 GLU A N 1
ATOM 526 C CA . GLU A 1 80 ? 11.343 -17.079 -13.875 1.00 36.46 80 GLU A CA 1
ATOM 527 C C . GLU A 1 80 ? 12.641 -16.895 -14.663 1.00 35.34 80 GLU A C 1
ATOM 528 O O . GLU A 1 80 ? 13.697 -17.350 -14.228 1.00 33.92 80 GLU A O 1
ATOM 534 N N . MET A 1 81 ? 12.565 -16.235 -15.816 1.00 35.97 81 MET A N 1
ATOM 535 C CA . MET A 1 81 ? 13.752 -16.023 -16.646 1.00 36.39 81 MET A CA 1
ATOM 536 C C . MET A 1 81 ? 14.821 -15.218 -15.910 1.00 34.52 81 MET A C 1
ATOM 537 O O . MET A 1 81 ? 16.013 -15.474 -16.063 1.00 35.38 81 MET A O 1
ATOM 542 N N . GLN A 1 82 ? 14.391 -14.246 -15.113 1.00 32.90 82 GLN A N 1
ATOM 543 C CA . GLN A 1 82 ? 15.324 -13.404 -14.368 1.00 31.64 82 GLN A CA 1
ATOM 544 C C . GLN A 1 82 ? 15.926 -14.145 -13.184 1.00 30.62 82 GLN A C 1
ATOM 545 O O . GLN A 1 82 ? 17.102 -13.969 -12.863 1.00 29.16 82 GLN A O 1
ATOM 551 N N . ARG A 1 83 ? 15.120 -14.979 -12.541 1.00 27.77 83 ARG A N 1
ATOM 552 C CA . ARG A 1 83 ? 15.590 -15.746 -11.398 1.00 29.32 83 ARG A CA 1
ATOM 553 C C . ARG A 1 83 ? 16.723 -16.700 -11.788 1.00 28.54 83 ARG A C 1
ATOM 554 O O . ARG A 1 83 ? 17.650 -16.929 -11.008 1.00 27.29 83 ARG A O 1
ATOM 562 N N . LYS A 1 84 ? 16.640 -17.257 -12.993 1.00 27.79 84 LYS A N 1
ATOM 563 C CA . LYS A 1 84 ? 17.649 -18.196 -13.474 1.00 28.72 84 LYS A CA 1
ATOM 564 C C . LYS A 1 84 ? 19.000 -17.551 -13.783 1.00 28.14 84 LYS A C 1
ATOM 565 O O . LYS A 1 84 ? 20.003 -18.247 -13.950 1.00 29.21 84 LYS A O 1
ATOM 571 N N . ARG A 1 85 ? 19.027 -16.224 -13.848 1.00 26.89 85 ARG A N 1
ATOM 572 C CA . ARG A 1 85 ? 20.258 -15.501 -14.149 1.00 26.91 85 ARG A CA 1
ATOM 573 C C . ARG A 1 85 ? 21.097 -15.208 -12.911 1.00 27.14 85 ARG A C 1
ATOM 574 O O . ARG A 1 85 ? 22.307 -15.018 -13.011 1.00 26.09 85 ARG A O 1
ATOM 582 N N . ILE A 1 86 ? 20.461 -15.174 -11.745 1.00 26.75 86 ILE A N 1
ATOM 583 C CA . ILE A 1 86 ? 21.176 -14.835 -10.523 1.00 26.03 86 ILE A CA 1
ATOM 584 C C . ILE A 1 86 ? 21.306 -15.932 -9.470 1.00 26.42 86 ILE A C 1
ATOM 585 O O . ILE A 1 86 ? 20.394 -16.740 -9.255 1.00 26.87 86 ILE A O 1
ATOM 590 N N . SER A 1 87 ? 22.459 -15.934 -8.811 1.00 24.34 87 SER A N 1
ATOM 591 C CA . SER A 1 87 ? 22.777 -16.895 -7.767 1.00 25.57 87 SER A CA 1
ATOM 592 C C . SER A 1 87 ? 23.541 -16.202 -6.637 1.00 24.93 87 SER A C 1
ATOM 593 O O . SER A 1 87 ? 24.321 -15.279 -6.878 1.00 21.46 87 SER A O 1
ATOM 596 N N . LEU A 1 88 ? 23.309 -16.647 -5.408 1.00 25.69 88 LEU A N 1
ATOM 597 C CA . LEU A 1 88 ? 23.986 -16.077 -4.245 1.00 27.60 88 LEU A CA 1
ATOM 598 C C . LEU A 1 88 ? 24.392 -17.196 -3.303 1.00 27.98 88 LEU A C 1
ATOM 599 O O . LEU A 1 88 ? 23.642 -18.151 -3.120 1.00 28.30 88 LEU A O 1
ATOM 604 N N . PHE A 1 89 ? 25.580 -17.092 -2.716 1.00 27.64 89 PHE A N 1
ATOM 605 C CA . PHE A 1 89 ? 26.027 -18.098 -1.759 1.00 27.72 89 PHE A CA 1
ATOM 606 C C . PHE A 1 89 ? 27.096 -17.546 -0.828 1.00 28.28 89 PHE A C 1
ATOM 607 O O . PHE A 1 89 ? 27.765 -16.558 -1.142 1.00 25.78 89 PHE A O 1
ATOM 615 N N . GLN A 1 90 ? 27.236 -18.179 0.331 1.00 27.81 90 GLN A N 1
ATOM 616 C CA . GLN A 1 90 ? 28.197 -17.746 1.334 1.00 27.27 90 GLN A CA 1
ATOM 617 C C . GLN A 1 90 ? 29.550 -18.414 1.162 1.00 28.76 90 GLN A C 1
ATOM 618 O O . GLN A 1 90 ? 29.642 -19.572 0.748 1.00 28.86 90 GLN A O 1
ATOM 624 N N . SER A 1 91 ? 30.604 -17.666 1.470 1.00 28.01 91 SER A N 1
ATOM 625 C CA . SER A 1 91 ? 31.964 -18.172 1.373 1.00 28.03 91 SER A CA 1
ATOM 626 C C . SER A 1 91 ? 32.911 -17.303 2.183 1.00 29.07 91 SER A C 1
ATOM 627 O O . SER A 1 91 ? 32.711 -16.095 2.297 1.00 28.87 91 SER A O 1
ATOM 630 N N . SER A 1 92 ? 33.945 -17.927 2.738 1.00 29.53 92 SER A N 1
ATOM 631 C CA . SER A 1 92 ? 34.927 -17.211 3.537 1.00 32.25 92 SER A CA 1
ATOM 632 C C . SER A 1 92 ? 35.998 -16.589 2.640 1.00 33.33 92 SER A C 1
ATOM 633 O O . SER A 1 92 ? 36.850 -15.844 3.117 1.00 33.64 92 SER A O 1
ATOM 636 N N . LEU A 1 93 ? 35.948 -16.907 1.347 1.00 33.08 93 LEU A N 1
ATOM 637 C CA . LEU A 1 93 ? 36.902 -16.377 0.372 1.00 33.02 93 LEU A CA 1
ATOM 638 C C . LEU A 1 93 ? 38.342 -16.742 0.730 1.00 34.86 93 LEU A C 1
ATOM 639 O O . LEU A 1 93 ? 39.259 -15.932 0.585 1.00 35.96 93 LEU A O 1
ATOM 644 N N . VAL A 1 94 ? 38.543 -17.974 1.183 1.00 36.04 94 VAL A N 1
ATOM 645 C CA . VAL A 1 94 ? 39.871 -18.422 1.571 1.00 36.61 94 VAL A CA 1
ATOM 646 C C . VAL A 1 94 ? 40.248 -19.743 0.920 1.00 36.97 94 VAL A C 1
ATOM 647 O O . VAL A 1 94 ? 41.425 -20.014 0.690 1.00 36.78 94 VAL A O 1
ATOM 651 N N . TYR A 1 95 ? 39.249 -20.559 0.606 1.00 36.89 95 TYR A N 1
ATOM 652 C CA . TYR A 1 95 ? 39.510 -21.861 0.011 1.00 37.48 95 TYR A CA 1
ATOM 653 C C . TYR A 1 95 ? 39.064 -22.004 -1.438 1.00 35.48 95 TYR A C 1
ATOM 654 O O . TYR A 1 95 ? 38.270 -21.212 -1.941 1.00 35.02 95 TYR A O 1
ATOM 663 N N . ARG A 1 96 ? 39.594 -23.028 -2.096 1.00 35.60 96 ARG A N 1
ATOM 664 C CA . ARG A 1 96 ? 39.265 -23.326 -3.483 1.00 35.92 96 ARG A CA 1
ATOM 665 C C . ARG A 1 96 ? 37.846 -23.877 -3.533 1.00 34.49 96 ARG A C 1
ATOM 666 O O . ARG A 1 96 ? 37.628 -25.057 -3.273 1.00 37.61 96 ARG A O 1
ATOM 674 N N . ASP A 1 97 ? 36.886 -23.019 -3.859 1.00 30.82 97 ASP A N 1
ATOM 675 C CA . ASP A 1 97 ? 35.486 -23.423 -3.944 1.00 27.33 97 ASP A CA 1
ATOM 676 C C . ASP A 1 97 ? 35.135 -23.616 -5.418 1.00 27.65 97 ASP A C 1
ATOM 677 O O . ASP A 1 97 ? 35.270 -22.688 -6.224 1.00 25.75 97 ASP A O 1
ATOM 682 N N . LYS A 1 98 ? 34.699 -24.825 -5.767 1.00 24.11 98 LYS A N 1
ATOM 683 C CA . LYS A 1 98 ? 34.348 -25.151 -7.143 1.00 25.09 98 LYS A CA 1
ATOM 684 C C . LYS A 1 98 ? 33.345 -24.188 -7.752 1.00 21.85 98 LYS A C 1
ATOM 685 O O . LYS A 1 98 ? 33.293 -24.027 -8.969 1.00 23.84 98 LYS A O 1
ATOM 691 N N . ARG A 1 99 ? 32.553 -23.549 -6.904 1.00 22.95 99 ARG A N 1
ATOM 692 C CA . ARG A 1 99 ? 31.540 -22.613 -7.366 1.00 22.82 99 ARG A CA 1
ATOM 693 C C . ARG A 1 99 ? 32.127 -21.302 -7.891 1.00 23.53 99 ARG A C 1
ATOM 694 O O . ARG A 1 99 ? 31.388 -20.450 -8.385 1.00 23.69 99 ARG A O 1
ATOM 702 N N . PHE A 1 100 ? 33.445 -21.142 -7.784 1.00 22.35 100 PHE A N 1
ATOM 703 C CA . PHE A 1 100 ? 34.110 -19.927 -8.266 1.00 23.35 100 PHE A CA 1
ATOM 704 C C . PHE A 1 100 ? 34.524 -20.081 -9.727 1.00 23.24 100 PHE A C 1
ATOM 705 O O . PHE A 1 100 ? 34.824 -19.103 -10.409 1.00 21.51 100 PHE A O 1
ATOM 713 N N . SER A 1 101 ? 34.529 -21.322 -10.198 1.00 24.16 101 SER A N 1
ATOM 714 C CA . SER A 1 101 ? 34.954 -21.644 -11.552 1.00 23.09 101 SER A CA 1
ATOM 715 C C . SER A 1 101 ? 33.982 -21.328 -12.685 1.00 22.32 101 SER A C 1
ATOM 716 O O . SER A 1 101 ? 32.764 -21.319 -12.497 1.00 20.54 101 SER A O 1
ATOM 719 N N . GLY A 1 102 ? 34.554 -21.068 -13.860 1.00 21.31 102 GLY A N 1
ATOM 720 C CA . GLY A 1 102 ? 33.764 -20.821 -15.055 1.00 21.92 102 GLY A CA 1
ATOM 721 C C . GLY A 1 102 ? 33.247 -19.433 -15.386 1.00 22.64 102 GLY A C 1
ATOM 722 O O . GLY A 1 102 ? 32.471 -19.288 -16.331 1.00 20.42 102 GLY A O 1
ATOM 723 N N . TYR A 1 103 ? 33.668 -18.409 -14.648 1.00 19.02 103 TYR A N 1
ATOM 724 C CA . TYR A 1 103 ? 33.181 -17.059 -14.923 1.00 16.38 103 TYR A CA 1
ATOM 725 C C . TYR A 1 103 ? 34.056 -16.296 -15.902 1.00 16.17 103 TYR A C 1
ATOM 726 O O . TYR A 1 103 ? 35.245 -16.576 -16.027 1.00 16.44 103 TYR A O 1
ATOM 735 N N . ASP A 1 104 ? 33.459 -15.341 -16.614 1.00 15.40 104 ASP A N 1
ATOM 736 C CA . ASP A 1 104 ? 34.212 -14.532 -17.574 1.00 15.26 104 ASP A CA 1
ATOM 737 C C . ASP A 1 104 ? 34.945 -13.408 -16.839 1.00 15.62 104 ASP A C 1
ATOM 738 O O . ASP A 1 104 ? 36.011 -12.963 -17.260 1.00 15.73 104 ASP A O 1
ATOM 743 N N . ALA A 1 105 ? 34.355 -12.943 -15.746 1.00 12.77 105 ALA A N 1
ATOM 744 C CA . ALA A 1 105 ? 34.964 -11.867 -14.979 1.00 15.12 105 ALA A CA 1
ATOM 745 C C . ALA A 1 105 ? 34.565 -11.922 -13.517 1.00 15.76 105 ALA A C 1
ATOM 746 O O . ALA A 1 105 ? 33.486 -12.415 -13.174 1.00 15.26 105 ALA A O 1
ATOM 748 N N . ALA A 1 106 ? 35.449 -11.416 -12.664 1.00 13.69 106 ALA A N 1
ATOM 749 C CA . ALA A 1 106 ? 35.191 -11.354 -11.236 1.00 14.96 106 ALA A CA 1
ATOM 750 C C . ALA A 1 106 ? 35.339 -9.889 -10.837 1.00 14.07 106 ALA A C 1
ATOM 751 O O . ALA A 1 106 ? 36.234 -9.190 -11.323 1.00 15.94 106 ALA A O 1
ATOM 753 N N . THR A 1 107 ? 34.442 -9.423 -9.979 1.00 14.29 107 THR A N 1
ATOM 754 C CA . THR A 1 107 ? 34.490 -8.050 -9.493 1.00 15.62 107 THR A CA 1
ATOM 755 C C . THR A 1 107 ? 34.766 -8.103 -7.989 1.00 15.38 107 THR A C 1
ATOM 756 O O . THR A 1 107 ? 34.262 -8.979 -7.276 1.00 16.29 107 THR A O 1
ATOM 760 N N . VAL A 1 108 ? 35.575 -7.160 -7.523 1.00 13.79 108 VAL A N 1
ATOM 761 C CA . VAL A 1 108 ? 35.987 -7.077 -6.130 1.00 14.86 108 VAL A CA 1
ATOM 762 C C . VAL A 1 108 ? 35.856 -5.618 -5.704 1.00 15.46 108 VAL A C 1
ATOM 763 O O . VAL A 1 108 ? 36.739 -4.805 -5.967 1.00 16.55 108 VAL A O 1
ATOM 767 N N . ILE A 1 109 ? 34.743 -5.291 -5.058 1.00 16.17 109 ILE A N 1
ATOM 768 C CA . ILE A 1 109 ? 34.482 -3.923 -4.633 1.00 19.00 109 ILE A CA 1
ATOM 769 C C . ILE A 1 109 ? 34.371 -3.828 -3.112 1.00 19.13 109 ILE A C 1
ATOM 770 O O . ILE A 1 109 ? 33.628 -4.577 -2.490 1.00 19.73 109 ILE A O 1
ATOM 775 N N . GLU A 1 110 ? 35.125 -2.907 -2.521 1.00 20.59 110 GLU A N 1
ATOM 776 C CA . GLU A 1 110 ? 35.120 -2.712 -1.074 1.00 23.47 110 GLU A CA 1
ATOM 777 C C . GLU A 1 110 ? 35.416 -4.005 -0.321 1.00 22.20 110 GLU A C 1
ATOM 778 O O . GLU A 1 110 ? 34.687 -4.401 0.595 1.00 23.84 110 GLU A O 1
ATOM 784 N N . VAL A 1 111 ? 36.504 -4.658 -0.716 1.00 18.47 111 VAL A N 1
ATOM 785 C CA . VAL A 1 111 ? 36.916 -5.903 -0.091 1.00 16.55 111 VAL A CA 1
ATOM 786 C C . VAL A 1 111 ? 38.351 -5.882 0.418 1.00 16.10 111 VAL A C 1
ATOM 787 O O . VAL A 1 111 ? 38.584 -6.035 1.616 1.00 14.62 111 VAL A O 1
ATOM 791 N N . ILE A 1 112 ? 39.309 -5.675 -0.491 1.00 16.06 112 ILE A N 1
ATOM 792 C CA . ILE A 1 112 ? 40.720 -5.741 -0.122 1.00 14.76 112 ILE A CA 1
ATOM 793 C C . ILE A 1 112 ? 41.195 -4.807 0.973 1.00 15.84 112 ILE A C 1
ATOM 794 O O . ILE A 1 112 ? 42.085 -5.174 1.735 1.00 15.85 112 ILE A O 1
ATOM 799 N N . GLU A 1 113 ? 40.616 -3.612 1.065 1.00 13.93 113 GLU A N 1
ATOM 800 C CA . GLU A 1 113 ? 41.045 -2.678 2.101 1.00 15.97 113 GLU A CA 1
ATOM 801 C C . GLU A 1 113 ? 40.627 -3.131 3.506 1.00 17.43 113 GLU A C 1
ATOM 802 O O . GLU A 1 113 ? 41.014 -2.517 4.494 1.00 17.99 113 GLU A O 1
ATOM 808 N N . HIS A 1 114 ? 39.846 -4.207 3.594 1.00 17.46 114 HIS A N 1
ATOM 809 C CA . HIS A 1 114 ? 39.394 -4.725 4.891 1.00 20.64 114 HIS A CA 1
ATOM 810 C C . HIS A 1 114 ? 40.106 -6.006 5.322 1.00 19.69 114 HIS A C 1
ATOM 811 O O . HIS A 1 114 ? 39.861 -6.516 6.412 1.00 20.07 114 HIS A O 1
ATOM 818 N N . LEU A 1 115 ? 40.987 -6.523 4.474 1.00 20.42 115 LEU A N 1
ATOM 819 C CA . LEU A 1 115 ? 41.684 -7.771 4.773 1.00 19.75 115 LEU A CA 1
ATOM 820 C C . LEU A 1 115 ? 43.077 -7.588 5.361 1.00 20.93 115 LEU A C 1
ATOM 821 O O . LEU A 1 115 ? 43.834 -6.739 4.906 1.00 20.57 115 LEU A O 1
ATOM 826 N N . ASP A 1 116 ? 43.416 -8.384 6.375 1.00 21.89 116 ASP A N 1
ATOM 827 C CA . ASP A 1 116 ? 44.757 -8.299 6.949 1.00 23.92 116 ASP A CA 1
ATOM 828 C C . ASP A 1 116 ? 45.683 -9.058 6.004 1.00 24.33 116 ASP A C 1
ATOM 829 O O . ASP A 1 116 ? 45.225 -9.643 5.019 1.00 21.53 116 ASP A O 1
ATOM 834 N N . GLU A 1 117 ? 46.979 -9.048 6.301 1.00 24.95 117 GLU A N 1
ATOM 835 C CA . GLU A 1 117 ? 47.973 -9.708 5.461 1.00 26.03 117 GLU A CA 1
ATOM 836 C C . GLU A 1 117 ? 47.645 -11.155 5.096 1.00 25.40 117 GLU A C 1
ATOM 837 O O . GLU A 1 117 ? 47.701 -11.526 3.920 1.00 25.11 117 GLU A O 1
ATOM 843 N N . ASN A 1 118 ? 47.310 -11.973 6.089 1.00 23.05 118 ASN A N 1
ATOM 844 C CA . ASN A 1 118 ? 46.989 -13.374 5.824 1.00 23.27 118 ASN A CA 1
ATOM 845 C C . ASN A 1 118 ? 45.764 -13.547 4.934 1.00 21.10 118 ASN A C 1
ATOM 846 O O . ASN A 1 118 ? 45.804 -14.298 3.960 1.00 21.03 118 ASN A O 1
ATOM 851 N N . ARG A 1 119 ? 44.672 -12.866 5.267 1.00 17.80 119 ARG A N 1
ATOM 852 C CA . ARG A 1 119 ? 43.454 -12.996 4.472 1.00 19.81 119 ARG A CA 1
ATOM 853 C C . ARG A 1 119 ? 43.612 -12.447 3.057 1.00 18.60 119 ARG A C 1
ATOM 854 O O . ARG A 1 119 ? 43.042 -12.988 2.111 1.00 17.66 119 ARG A O 1
ATOM 862 N N . LEU A 1 120 ? 44.382 -11.374 2.912 1.00 16.59 120 LEU A N 1
ATOM 863 C CA . LEU A 1 120 ? 44.603 -10.782 1.593 1.00 15.88 120 LEU A CA 1
ATOM 864 C C . LEU A 1 120 ? 45.362 -11.758 0.700 1.00 16.55 120 LEU A C 1
ATOM 865 O O . LEU A 1 120 ? 44.996 -11.964 -0.455 1.00 15.09 120 LEU A O 1
ATOM 870 N N . GLN A 1 121 ? 46.420 -12.362 1.235 1.00 16.75 121 GLN A N 1
ATOM 871 C CA . GLN A 1 121 ? 47.201 -13.315 0.456 1.00 19.36 121 GLN A CA 1
ATOM 872 C C . GLN A 1 121 ? 46.332 -14.514 0.061 1.00 18.30 121 GLN A C 1
ATOM 873 O O . GLN A 1 121 ? 46.386 -14.993 -1.072 1.00 18.02 121 GLN A O 1
ATOM 879 N N . ALA A 1 122 ? 45.514 -14.987 0.994 1.00 18.61 122 ALA A N 1
ATOM 88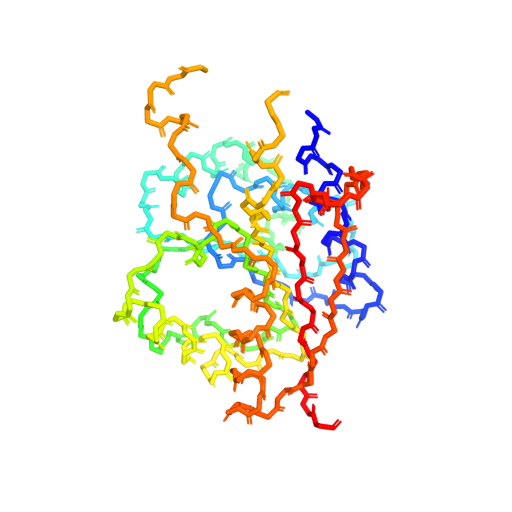0 C CA . ALA A 1 122 ? 44.631 -16.110 0.715 1.00 17.46 122 ALA A CA 1
ATOM 881 C C . ALA A 1 122 ? 43.627 -15.701 -0.369 1.00 16.80 122 ALA A C 1
ATOM 882 O O . ALA A 1 122 ? 43.385 -16.449 -1.316 1.00 17.35 122 ALA A O 1
ATOM 884 N N . PHE A 1 123 ? 43.053 -14.507 -0.230 1.00 15.95 123 PHE A N 1
ATOM 885 C CA . PHE A 1 123 ? 42.085 -14.011 -1.201 1.00 16.63 123 PHE A CA 1
ATOM 886 C C . PHE A 1 123 ? 42.705 -13.862 -2.597 1.00 15.15 123 PHE A C 1
ATOM 887 O O . PHE A 1 123 ? 42.044 -14.122 -3.605 1.00 15.23 123 PHE A O 1
ATOM 895 N N . GLU A 1 124 ? 43.967 -13.437 -2.655 1.00 14.74 124 GLU A N 1
ATOM 896 C CA . GLU A 1 124 ? 44.666 -13.276 -3.929 1.00 16.00 124 GLU A CA 1
ATOM 897 C C . GLU A 1 124 ? 44.708 -14.606 -4.681 1.00 17.25 124 GLU A C 1
ATOM 898 O O . GLU A 1 124 ? 44.474 -14.656 -5.889 1.00 17.20 124 GLU A O 1
ATOM 904 N N . LYS A 1 125 ? 45.031 -15.681 -3.965 1.00 20.73 125 LYS A N 1
ATOM 905 C CA . LYS A 1 125 ? 45.086 -17.005 -4.579 1.00 23.43 125 LYS A CA 1
ATOM 906 C C . LYS A 1 125 ? 43.700 -17.373 -5.086 1.00 24.00 125 LYS A C 1
ATOM 907 O O . LYS A 1 125 ? 43.534 -17.796 -6.234 1.00 26.30 125 LYS A O 1
ATOM 913 N N . VAL A 1 126 ? 42.703 -17.214 -4.222 1.00 22.65 126 VAL A N 1
ATOM 914 C CA . VAL A 1 126 ? 41.325 -17.528 -4.592 1.00 22.93 126 VAL A CA 1
ATOM 915 C C . VAL A 1 126 ? 40.900 -16.770 -5.850 1.00 22.26 126 VAL A C 1
ATOM 916 O O . VAL A 1 126 ? 40.251 -17.323 -6.749 1.00 21.83 126 VAL A O 1
ATOM 920 N N . LEU A 1 127 ? 41.280 -15.503 -5.911 1.00 19.37 127 LEU A N 1
ATOM 921 C CA . LEU A 1 127 ? 40.914 -14.654 -7.031 1.00 19.67 127 LEU A CA 1
ATOM 922 C C . LEU A 1 127 ? 41.661 -14.911 -8.337 1.00 19.60 127 LEU A C 1
ATOM 923 O O . LEU A 1 127 ? 41.041 -15.175 -9.370 1.00 20.31 127 LEU A O 1
ATOM 928 N N . PHE A 1 128 ? 42.985 -14.841 -8.290 1.00 17.81 128 PHE A N 1
ATOM 929 C CA . PHE A 1 128 ? 43.794 -15.008 -9.491 1.00 19.00 128 PHE A CA 1
ATOM 930 C C . PHE A 1 128 ? 44.236 -16.424 -9.849 1.00 20.99 128 PHE A C 1
ATOM 931 O O . PHE A 1 128 ? 44.660 -16.668 -10.977 1.00 20.53 128 PHE A O 1
ATOM 939 N N . GLU A 1 129 ? 44.136 -17.355 -8.908 1.00 23.28 129 GLU A N 1
ATOM 940 C CA . GLU A 1 129 ? 44.537 -18.729 -9.196 1.00 27.58 129 GLU A CA 1
ATOM 941 C C . GLU A 1 129 ? 43.336 -19.668 -9.262 1.00 27.55 129 GLU A C 1
ATOM 942 O O . GLU A 1 129 ? 43.214 -20.452 -10.197 1.00 29.63 129 GLU A O 1
ATOM 948 N N . PHE A 1 130 ? 42.451 -19.581 -8.274 1.00 27.77 130 PHE A N 1
ATOM 949 C CA . PHE A 1 130 ? 41.264 -20.433 -8.228 1.00 29.12 130 PHE A CA 1
ATOM 950 C C . PHE A 1 130 ? 40.189 -19.977 -9.222 1.00 28.32 130 PHE A C 1
ATOM 951 O O . PHE A 1 130 ? 39.813 -20.715 -10.132 1.00 31.15 130 PHE A O 1
ATOM 959 N N . THR A 1 131 ? 39.702 -18.756 -9.052 1.00 23.47 131 THR A N 1
ATOM 960 C CA . THR A 1 131 ? 38.670 -18.226 -9.932 1.00 21.07 131 THR A CA 1
ATOM 961 C C . THR A 1 131 ? 39.282 -17.965 -11.312 1.00 20.60 131 THR A C 1
ATOM 962 O O . THR A 1 131 ? 38.746 -18.394 -12.333 1.00 16.83 131 THR A O 1
ATOM 966 N N . ARG A 1 132 ? 40.410 -17.263 -11.321 1.00 18.50 132 ARG A N 1
ATOM 967 C CA . ARG A 1 132 ? 41.156 -16.968 -12.543 1.00 19.17 132 ARG A CA 1
ATOM 968 C C . ARG A 1 132 ? 40.320 -16.660 -13.790 1.00 18.27 132 ARG A C 1
ATOM 969 O O . ARG A 1 132 ? 40.425 -17.359 -14.802 1.00 18.35 132 ARG A O 1
ATOM 977 N N . PRO A 1 133 ? 39.490 -15.602 -13.743 1.00 16.96 133 PRO A N 1
ATOM 978 C CA . PRO A 1 133 ? 38.664 -15.246 -14.903 1.00 16.67 133 PRO A CA 1
ATOM 979 C C . PRO A 1 133 ? 39.472 -14.424 -15.915 1.00 16.64 133 PRO A C 1
ATOM 980 O O . PRO A 1 133 ? 40.556 -13.931 -15.599 1.00 16.61 133 PRO A O 1
ATOM 984 N N . GLN A 1 134 ? 38.945 -14.281 -17.128 1.00 16.40 134 GLN A N 1
ATOM 985 C CA . GLN A 1 134 ? 39.636 -13.517 -18.160 1.00 16.03 134 GLN A CA 1
ATOM 986 C C . GLN A 1 134 ? 39.853 -12.073 -17.701 1.00 14.91 134 GLN A C 1
ATOM 987 O O . GLN A 1 134 ? 40.879 -11.465 -18.001 1.00 16.73 134 GLN A O 1
ATOM 993 N N . THR A 1 135 ? 38.888 -11.535 -16.965 1.00 14.53 135 THR A N 1
ATOM 994 C CA . THR A 1 135 ? 38.986 -10.163 -16.459 1.00 14.96 135 THR A CA 1
ATOM 995 C C . THR A 1 135 ? 38.698 -10.079 -14.961 1.00 14.48 135 THR A C 1
ATOM 996 O O . THR A 1 135 ? 37.767 -10.710 -14.466 1.00 14.72 135 THR A O 1
ATOM 1000 N N . VAL A 1 136 ? 39.504 -9.305 -14.240 1.00 13.21 136 VAL A N 1
ATOM 1001 C CA . VAL A 1 136 ? 39.276 -9.099 -12.810 1.00 13.12 136 VAL A CA 1
ATOM 1002 C C . VAL A 1 136 ? 39.225 -7.586 -12.604 1.00 14.01 136 VAL A C 1
ATOM 1003 O O . VAL A 1 136 ? 40.100 -6.864 -13.081 1.00 14.21 136 VAL A O 1
ATOM 1007 N N . ILE A 1 137 ? 38.188 -7.110 -11.929 1.00 12.82 137 ILE A N 1
ATOM 1008 C CA . ILE A 1 137 ? 38.042 -5.684 -11.659 1.00 14.67 137 ILE A CA 1
ATOM 1009 C C . ILE A 1 137 ? 38.090 -5.474 -10.153 1.00 14.07 137 ILE A C 1
ATOM 1010 O O . ILE A 1 137 ? 37.234 -5.983 -9.424 1.00 14.74 137 ILE A O 1
ATOM 1015 N N . VAL A 1 138 ? 39.099 -4.742 -9.684 1.00 14.31 138 VAL A N 1
ATOM 1016 C CA . VAL A 1 138 ? 39.241 -4.472 -8.252 1.00 13.10 138 VAL A CA 1
ATOM 1017 C C . VAL A 1 138 ? 39.064 -2.982 -8.016 1.00 14.64 138 VAL A C 1
ATOM 1018 O O . VAL A 1 138 ? 39.752 -2.165 -8.632 1.00 15.49 138 VAL A O 1
ATOM 1022 N N . SER A 1 139 ? 38.132 -2.634 -7.139 1.00 12.87 139 SER A N 1
ATOM 1023 C CA . SER A 1 139 ? 37.865 -1.237 -6.812 1.00 13.15 139 SER A CA 1
ATOM 1024 C C . SER A 1 139 ? 38.080 -1.024 -5.320 1.00 15.10 139 SER A C 1
ATOM 1025 O O . SER A 1 139 ? 37.635 -1.826 -4.497 1.00 14.10 139 SER A O 1
ATOM 1028 N N . THR A 1 140 ? 38.761 0.064 -4.974 1.00 13.86 140 THR A N 1
ATOM 1029 C CA . THR A 1 140 ? 39.037 0.369 -3.580 1.00 14.66 140 THR A CA 1
ATOM 1030 C C . THR A 1 140 ? 39.249 1.877 -3.450 1.00 15.83 140 THR A C 1
ATOM 1031 O O . THR A 1 140 ? 39.639 2.544 -4.410 1.00 12.81 140 THR A O 1
ATOM 1035 N N . PRO A 1 141 ? 38.963 2.431 -2.266 1.00 16.00 141 PRO A N 1
ATOM 1036 C CA . PRO A 1 141 ? 39.121 3.863 -1.999 1.00 15.68 141 PRO A CA 1
ATOM 1037 C C . PRO A 1 141 ? 40.546 4.365 -2.198 1.00 16.18 141 PRO A C 1
ATOM 1038 O O . PRO A 1 141 ? 41.511 3.614 -2.038 1.00 16.30 141 PRO A O 1
ATOM 1042 N N . ASN A 1 142 ? 40.673 5.636 -2.567 1.00 15.86 142 ASN A N 1
ATOM 1043 C CA . ASN A 1 142 ? 41.986 6.243 -2.700 1.00 16.47 142 ASN A CA 1
ATOM 1044 C C . ASN A 1 142 ? 42.125 6.995 -1.380 1.00 16.78 142 ASN A C 1
ATOM 1045 O O . ASN A 1 142 ? 41.474 8.024 -1.169 1.00 16.38 142 ASN A O 1
ATOM 1050 N N . LYS A 1 143 ? 42.944 6.465 -0.476 1.00 16.21 143 LYS A N 1
ATOM 1051 C CA . LYS A 1 143 ? 43.105 7.091 0.830 1.00 18.07 143 LYS A CA 1
ATOM 1052 C C . LYS A 1 143 ? 43.503 8.560 0.777 1.00 18.90 143 LYS A C 1
ATOM 1053 O O . LYS A 1 143 ? 43.058 9.355 1.602 1.00 19.46 143 LYS A O 1
ATOM 1059 N N . GLU A 1 144 ? 44.337 8.912 -0.194 1.00 18.97 144 GLU A N 1
ATOM 1060 C CA . GLU A 1 144 ? 44.825 10.279 -0.340 1.00 21.06 144 GLU A CA 1
ATOM 1061 C C . GLU A 1 144 ? 43.704 11.300 -0.497 1.00 23.40 144 GLU A C 1
ATOM 1062 O O . GLU A 1 144 ? 43.849 12.467 -0.113 1.00 21.65 144 GLU A O 1
ATOM 1068 N N . TYR A 1 145 ? 42.583 10.854 -1.049 1.00 22.03 145 TYR A N 1
ATOM 1069 C CA . TYR A 1 145 ? 41.448 11.735 -1.247 1.00 24.74 145 TYR A CA 1
ATOM 1070 C C . TYR A 1 145 ? 40.975 12.345 0.068 1.00 25.39 145 TYR A C 1
ATOM 1071 O O . TYR A 1 145 ? 40.508 13.482 0.101 1.00 24.67 145 TYR A O 1
ATOM 1080 N N . ASN A 1 146 ? 41.090 11.582 1.151 1.00 27.80 146 ASN A N 1
ATOM 1081 C CA . ASN A 1 146 ? 40.645 12.054 2.452 1.00 30.45 146 ASN A CA 1
ATOM 1082 C C . ASN A 1 146 ? 41.618 13.028 3.119 1.00 29.90 146 ASN A C 1
ATOM 1083 O O . ASN A 1 146 ? 41.297 13.612 4.152 1.00 29.26 146 ASN A O 1
ATOM 1088 N N . PHE A 1 147 ? 42.799 13.200 2.530 1.00 29.51 147 PHE A N 1
ATOM 1089 C CA . PHE A 1 147 ? 43.802 14.114 3.079 1.00 30.93 147 PHE A CA 1
ATOM 1090 C C . PHE A 1 147 ? 43.335 15.556 2.945 1.00 34.25 147 PHE A C 1
ATOM 1091 O O . PHE A 1 147 ? 43.722 16.423 3.731 1.00 33.70 147 PHE A O 1
ATOM 1099 N N . HIS A 1 148 ? 42.506 15.806 1.937 1.00 37.41 148 HIS A N 1
ATOM 1100 C CA . HIS A 1 148 ? 41.991 17.143 1.685 1.00 41.85 148 HIS A CA 1
ATOM 1101 C C . HIS A 1 148 ? 40.832 17.453 2.624 1.00 44.51 148 HIS A C 1
ATOM 1102 O O . HIS A 1 148 ? 39.716 16.969 2.436 1.00 44.97 148 HIS A O 1
ATOM 1109 N N . TYR A 1 149 ? 41.115 18.257 3.645 1.00 47.17 149 TYR A N 1
ATOM 1110 C CA . TYR A 1 149 ? 40.110 18.649 4.630 1.00 49.68 149 TYR A CA 1
ATOM 1111 C C . TYR A 1 149 ? 39.005 19.489 3.993 1.00 49.48 149 TYR A C 1
ATOM 1112 O O . TYR A 1 149 ? 39.268 20.332 3.134 1.00 49.42 149 TYR A O 1
ATOM 1121 N N . GLY A 1 155 ? 28.938 10.487 9.648 1.00 45.69 155 GLY A N 1
ATOM 1122 C CA . GLY A 1 155 ? 29.870 11.177 10.519 1.00 44.47 155 GLY A CA 1
ATOM 1123 C C . GLY A 1 155 ? 30.333 10.315 11.678 1.00 43.93 155 GLY A C 1
ATOM 1124 O O . GLY A 1 155 ? 31.060 10.777 12.555 1.00 45.25 155 GLY A O 1
ATOM 1125 N N . ASN A 1 156 ? 29.911 9.057 11.686 1.00 42.83 156 ASN A N 1
ATOM 1126 C CA . ASN A 1 156 ? 30.290 8.129 12.745 1.00 41.65 156 ASN A CA 1
ATOM 1127 C C . ASN A 1 156 ? 31.811 8.106 12.940 1.00 39.29 156 ASN A C 1
ATOM 1128 O O . ASN A 1 156 ? 32.574 8.159 11.977 1.00 37.87 156 ASN A O 1
ATOM 1133 N N . LEU A 1 157 ? 32.246 8.026 14.192 1.00 36.52 157 LEU A N 1
ATOM 1134 C CA . LEU A 1 157 ? 33.671 8.015 14.498 1.00 33.90 157 LEU A CA 1
ATOM 1135 C C . LEU A 1 157 ? 34.411 6.917 13.732 1.00 34.13 157 LEU A C 1
ATOM 1136 O O . LEU A 1 157 ? 35.475 7.157 13.162 1.00 33.53 157 LEU A O 1
ATOM 1141 N N . ARG A 1 158 ? 33.850 5.714 13.708 1.00 34.26 158 ARG A N 1
ATOM 1142 C CA . ARG A 1 158 ? 34.495 4.627 12.989 1.00 36.28 158 ARG A CA 1
ATOM 1143 C C . ARG A 1 158 ? 34.504 4.887 11.484 1.00 36.53 158 ARG A C 1
ATOM 1144 O O . ARG A 1 158 ? 35.459 4.540 10.787 1.00 35.39 158 ARG A O 1
ATOM 1152 N N . HIS A 1 159 ? 33.439 5.500 10.981 1.00 37.09 159 HIS A N 1
ATOM 1153 C CA . HIS A 1 159 ? 33.359 5.787 9.556 1.00 37.94 159 HIS A CA 1
ATOM 1154 C C . HIS A 1 159 ? 34.271 6.933 9.144 1.00 36.08 159 HIS A C 1
ATOM 1155 O O . HIS A 1 159 ? 34.494 7.156 7.955 1.00 36.60 159 HIS A O 1
ATOM 1162 N N . ARG A 1 160 ? 34.801 7.653 10.125 1.00 33.12 160 ARG A N 1
ATOM 1163 C CA . ARG A 1 160 ? 35.704 8.768 9.850 1.00 31.66 160 ARG A CA 1
ATOM 1164 C C . ARG A 1 160 ? 37.150 8.291 9.818 1.00 28.87 160 ARG A C 1
ATOM 1165 O O . ARG A 1 160 ? 38.058 9.045 9.466 1.00 28.79 160 ARG A O 1
ATOM 1173 N N . ASP A 1 161 ? 37.350 7.032 10.193 1.00 27.28 161 ASP A N 1
ATOM 1174 C CA . ASP A 1 161 ? 38.675 6.425 10.215 1.00 27.13 161 ASP A CA 1
ATOM 1175 C C . ASP A 1 161 ? 38.999 5.840 8.842 1.00 25.38 161 ASP A C 1
ATOM 1176 O O . ASP A 1 161 ? 38.417 4.835 8.438 1.00 27.48 161 ASP A O 1
ATOM 1181 N N . HIS A 1 162 ? 39.935 6.464 8.135 1.00 23.98 162 HIS A N 1
ATOM 1182 C CA . HIS A 1 162 ? 40.319 6.009 6.797 1.00 23.72 162 HIS A CA 1
ATOM 1183 C C . HIS A 1 162 ? 41.730 5.429 6.730 1.00 21.64 162 HIS A C 1
ATOM 1184 O O . HIS A 1 162 ? 42.267 5.215 5.644 1.00 19.55 162 HIS A O 1
ATOM 1191 N N . ARG A 1 163 ? 42.323 5.144 7.881 1.00 18.31 163 ARG A N 1
ATOM 1192 C CA . ARG A 1 163 ? 43.693 4.643 7.905 1.00 20.15 163 ARG A CA 1
ATOM 1193 C C . ARG A 1 163 ? 43.908 3.320 7.174 1.00 19.97 163 ARG A C 1
ATOM 1194 O O . ARG A 1 163 ? 45.017 3.030 6.714 1.00 19.74 163 ARG A O 1
ATOM 1202 N N . PHE A 1 164 ? 42.860 2.518 7.060 1.00 19.62 164 PHE A N 1
ATOM 1203 C CA . PHE A 1 164 ? 43.007 1.248 6.379 1.00 24.02 164 PHE A CA 1
ATOM 1204 C C . PHE A 1 164 ? 42.776 1.285 4.880 1.00 21.17 164 PHE A C 1
ATOM 1205 O O . PHE A 1 164 ? 42.855 0.255 4.209 1.00 23.32 164 PHE A O 1
ATOM 1213 N N . GLU A 1 165 ? 42.509 2.474 4.353 1.00 19.37 165 GLU A N 1
ATOM 1214 C CA . GLU A 1 165 ? 42.351 2.617 2.913 1.00 18.54 165 GLU A CA 1
ATOM 1215 C C . GLU A 1 165 ? 43.776 2.680 2.370 1.00 18.21 165 GLU A C 1
ATOM 1216 O O . GLU A 1 165 ? 44.710 3.065 3.084 1.00 16.70 165 GLU A O 1
ATOM 1222 N N . TRP A 1 166 ? 43.937 2.306 1.110 1.00 15.64 166 TRP A N 1
ATOM 1223 C CA . TRP A 1 166 ? 45.243 2.285 0.476 1.00 14.56 166 TRP A CA 1
ATOM 1224 C C . TRP A 1 166 ? 45.486 3.539 -0.331 1.00 15.90 166 TRP A C 1
ATOM 1225 O O . TRP A 1 166 ? 44.551 4.106 -0.896 1.00 14.67 166 TRP A O 1
ATOM 1236 N N . THR A 1 167 ? 46.746 3.967 -0.388 1.00 15.18 167 THR A N 1
ATOM 1237 C CA . THR A 1 167 ? 47.103 5.138 -1.183 1.00 16.34 167 THR A CA 1
ATOM 1238 C C . THR A 1 167 ? 47.174 4.632 -2.621 1.00 15.86 167 THR A C 1
ATOM 1239 O O . THR A 1 167 ? 47.107 3.425 -2.866 1.00 14.60 167 THR A O 1
ATOM 1243 N N . ARG A 1 168 ? 47.305 5.547 -3.572 1.00 15.98 168 ARG A N 1
ATOM 1244 C CA . ARG A 1 168 ? 47.393 5.144 -4.968 1.00 18.10 168 ARG A CA 1
ATOM 1245 C C . ARG A 1 168 ? 48.661 4.337 -5.224 1.00 18.71 168 ARG A C 1
ATOM 1246 O O . ARG A 1 168 ? 48.656 3.382 -6.002 1.00 18.02 168 ARG A O 1
ATOM 1254 N N . LYS A 1 169 ? 49.750 4.711 -4.557 1.00 18.76 169 LYS A N 1
ATOM 1255 C CA . LYS A 1 169 ? 51.016 4.002 -4.722 1.00 19.10 169 LYS A CA 1
ATOM 1256 C C . LYS A 1 169 ? 50.921 2.590 -4.144 1.00 18.37 169 LYS A C 1
ATOM 1257 O O . LYS A 1 169 ? 51.446 1.626 -4.713 1.00 16.65 169 LYS A O 1
ATOM 1263 N N . GLU A 1 170 ? 50.255 2.474 -3.003 1.00 17.70 170 GLU A N 1
ATOM 1264 C CA . GLU A 1 170 ? 50.090 1.179 -2.359 1.00 16.55 170 GLU A CA 1
ATOM 1265 C C . GLU A 1 170 ? 49.242 0.258 -3.218 1.00 15.21 170 GLU A C 1
ATOM 1266 O O . GLU A 1 170 ? 49.570 -0.908 -3.385 1.00 15.86 170 GLU A O 1
ATOM 1272 N N . PHE A 1 171 ? 48.153 0.784 -3.769 1.00 13.68 171 PHE A N 1
ATOM 1273 C CA . PHE A 1 171 ? 47.291 -0.040 -4.604 1.00 13.36 171 PHE A CA 1
ATOM 1274 C C . PHE A 1 171 ? 47.980 -0.464 -5.899 1.00 14.63 171 PHE A C 1
ATOM 1275 O O . PHE A 1 171 ? 47.924 -1.626 -6.292 1.00 13.60 171 PHE A O 1
ATOM 1283 N N . GLN A 1 172 ? 48.621 0.482 -6.572 1.00 16.53 172 GLN A N 1
ATOM 1284 C CA . GLN A 1 172 ? 49.280 0.162 -7.830 1.00 18.97 172 GLN A CA 1
ATOM 1285 C C . GLN A 1 172 ? 50.448 -0.790 -7.643 1.00 20.67 172 GLN A C 1
ATOM 1286 O O . GLN A 1 172 ? 50.653 -1.690 -8.459 1.00 19.52 172 GLN A O 1
ATOM 1292 N N . THR A 1 173 ? 51.200 -0.613 -6.560 1.00 19.79 173 THR A N 1
ATOM 1293 C CA . THR A 1 173 ? 52.327 -1.494 -6.274 1.00 23.27 173 THR A CA 1
ATOM 1294 C C . THR A 1 173 ? 51.791 -2.910 -6.051 1.00 21.81 173 THR A C 1
ATOM 1295 O O . THR A 1 173 ? 52.335 -3.890 -6.570 1.00 20.87 173 THR A O 1
ATOM 1299 N N . TRP A 1 174 ? 50.718 -3.002 -5.272 1.00 20.56 174 TRP A N 1
ATOM 1300 C CA . TRP A 1 174 ? 50.079 -4.280 -4.982 1.00 17.79 174 TRP A CA 1
ATOM 1301 C C . TRP A 1 174 ? 49.555 -4.920 -6.265 1.00 16.73 174 TRP A C 1
ATOM 1302 O O . TRP A 1 174 ? 49.790 -6.098 -6.525 1.00 18.25 174 TRP A O 1
ATOM 1313 N N . ALA A 1 175 ? 48.833 -4.139 -7.059 1.00 15.54 175 ALA A N 1
ATOM 1314 C CA . ALA A 1 175 ? 48.264 -4.640 -8.306 1.00 16.80 175 ALA A CA 1
ATOM 1315 C C . ALA A 1 175 ? 49.326 -5.160 -9.274 1.00 18.43 175 ALA A C 1
ATOM 1316 O O . ALA A 1 175 ? 49.184 -6.249 -9.830 1.00 17.12 175 ALA A O 1
ATOM 1318 N N . VAL A 1 176 ? 50.381 -4.378 -9.478 1.00 19.96 176 VAL A N 1
ATOM 1319 C CA . VAL A 1 176 ? 51.456 -4.774 -10.383 1.00 21.70 176 VAL A CA 1
ATOM 1320 C C . VAL A 1 176 ? 52.109 -6.084 -9.947 1.00 21.15 176 VAL A C 1
ATOM 1321 O O . VAL A 1 176 ? 52.398 -6.948 -10.781 1.00 20.54 176 VAL A O 1
ATOM 1325 N N . LYS A 1 177 ? 52.334 -6.238 -8.645 1.00 21.48 177 LYS A N 1
ATOM 1326 C CA . LYS A 1 177 ? 52.953 -7.452 -8.133 1.00 22.64 177 LYS A CA 1
ATOM 1327 C C . LYS A 1 177 ? 52.084 -8.691 -8.293 1.00 21.48 177 LYS A C 1
ATOM 1328 O O . LYS A 1 177 ? 52.567 -9.727 -8.740 1.00 19.52 177 LYS A O 1
ATOM 1334 N N . VAL A 1 178 ? 50.808 -8.603 -7.923 1.00 20.46 178 VAL A N 1
ATOM 1335 C CA . VAL A 1 178 ? 49.940 -9.763 -8.056 1.00 20.26 178 VAL A CA 1
ATOM 1336 C C . VAL A 1 178 ? 49.726 -10.116 -9.524 1.00 20.36 178 VAL A C 1
ATOM 1337 O O . VAL A 1 178 ? 49.672 -11.294 -9.886 1.00 20.33 178 VAL A O 1
ATOM 1341 N N . ALA A 1 179 ? 49.609 -9.094 -10.368 1.00 20.72 179 ALA A N 1
ATOM 1342 C CA . ALA A 1 179 ? 49.417 -9.306 -11.799 1.00 21.25 179 ALA A CA 1
ATOM 1343 C C . ALA A 1 179 ? 50.601 -10.102 -12.334 1.00 23.36 179 ALA A C 1
ATOM 1344 O O . ALA A 1 179 ? 50.437 -11.046 -13.110 1.00 24.21 179 ALA A O 1
ATOM 1346 N N . GLU A 1 180 ? 51.796 -9.706 -11.914 1.00 24.66 180 GLU A N 1
ATOM 1347 C CA . GLU A 1 180 ? 53.020 -10.372 -12.342 1.00 28.56 180 GLU A CA 1
ATOM 1348 C C . GLU A 1 180 ? 53.092 -11.791 -11.782 1.00 27.58 180 GLU A C 1
ATOM 1349 O O . GLU A 1 180 ? 53.417 -12.731 -12.500 1.00 28.57 180 GLU A O 1
ATOM 1355 N N . LYS A 1 181 ? 52.762 -11.940 -10.504 1.00 26.99 181 LYS A N 1
ATOM 1356 C CA . LYS A 1 181 ? 52.795 -13.239 -9.838 1.00 27.66 181 LYS A CA 1
ATOM 1357 C C . LYS A 1 181 ? 51.823 -14.259 -10.433 1.00 26.48 181 LYS A C 1
ATOM 1358 O O . LYS A 1 181 ? 52.123 -15.452 -10.472 1.00 26.97 181 LYS A O 1
ATOM 1364 N N . TYR A 1 182 ? 50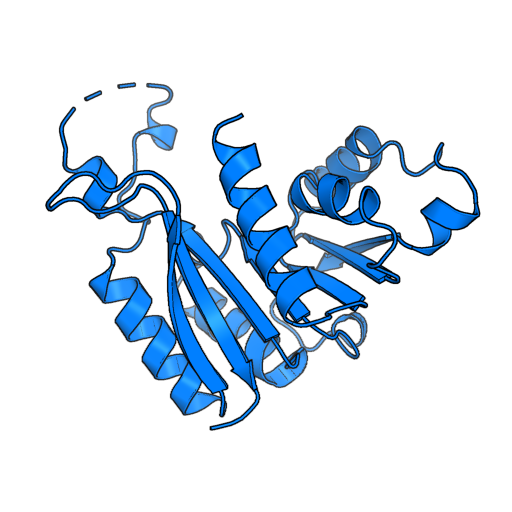.674 -13.791 -10.916 1.00 25.98 182 TYR A N 1
ATOM 1365 C CA . TYR A 1 182 ? 49.665 -14.690 -11.468 1.00 25.33 182 TYR A CA 1
ATOM 1366 C C . TYR A 1 182 ? 49.465 -14.696 -12.987 1.00 24.07 182 TYR A C 1
ATOM 1367 O O . TYR A 1 182 ? 48.542 -15.334 -13.490 1.00 23.89 182 TYR A O 1
ATOM 1376 N N . GLY A 1 183 ? 50.318 -13.995 -13.723 1.00 24.53 183 GLY A N 1
ATOM 1377 C CA . GLY A 1 183 ? 50.182 -14.006 -15.171 1.00 22.75 183 GLY A CA 1
ATOM 1378 C C . GLY A 1 183 ? 49.074 -13.148 -15.748 1.00 23.48 183 GLY A C 1
ATOM 1379 O O . GLY A 1 183 ? 48.433 -13.521 -16.736 1.00 22.66 183 GLY A O 1
ATOM 1380 N N . TYR A 1 184 ? 48.849 -11.993 -15.134 1.00 21.58 184 TYR A N 1
ATOM 1381 C CA . TYR A 1 184 ? 47.835 -11.054 -15.593 1.00 20.77 184 TYR A CA 1
ATOM 1382 C C . TYR A 1 184 ? 48.537 -9.747 -15.932 1.00 20.76 184 TYR A C 1
ATOM 1383 O O . TYR A 1 184 ? 49.643 -9.487 -15.463 1.00 19.91 184 TYR A O 1
ATOM 1392 N N . SER A 1 185 ? 47.885 -8.937 -16.754 1.00 19.89 185 SER A N 1
ATOM 1393 C CA . SER A 1 185 ? 48.394 -7.619 -17.080 1.00 22.42 185 SER A CA 1
ATOM 1394 C C . SER A 1 185 ? 47.362 -6.731 -16.375 1.00 22.53 185 SER A C 1
ATOM 1395 O O . SER A 1 185 ? 46.212 -7.147 -16.180 1.00 21.24 185 SER A O 1
ATOM 1398 N N . VAL A 1 186 ? 47.748 -5.528 -15.970 1.00 21.03 186 VAL A N 1
ATOM 1399 C CA . VAL A 1 186 ? 46.794 -4.669 -15.279 1.00 20.69 186 VAL A CA 1
ATOM 1400 C C . VAL A 1 186 ? 46.895 -3.209 -15.702 1.00 20.24 186 VAL A C 1
ATOM 1401 O O . VAL A 1 186 ? 47.971 -2.727 -16.064 1.00 20.23 186 VAL A O 1
ATOM 1405 N N . ARG A 1 187 ? 45.756 -2.522 -15.692 1.00 19.31 187 ARG A N 1
ATOM 1406 C CA . ARG A 1 187 ? 45.698 -1.108 -16.047 1.00 20.94 187 ARG A CA 1
ATOM 1407 C C . ARG A 1 187 ? 44.874 -0.429 -14.963 1.00 20.40 187 ARG A C 1
ATOM 1408 O O . ARG A 1 187 ? 44.052 -1.077 -14.304 1.00 18.17 187 ARG A O 1
ATOM 1416 N N . PHE A 1 188 ? 45.101 0.867 -14.768 1.00 19.37 188 PHE A N 1
ATOM 1417 C CA . PHE A 1 188 ? 44.399 1.604 -13.725 1.00 20.88 188 PHE A CA 1
ATOM 1418 C C . PHE A 1 188 ? 43.469 2.679 -14.227 1.00 24.03 188 PHE A C 1
ATOM 1419 O O . PHE A 1 188 ? 43.705 3.299 -15.269 1.00 24.09 188 PHE A O 1
ATOM 1427 N N . LEU A 1 189 ? 42.401 2.887 -13.466 1.00 24.82 189 LEU A N 1
ATOM 1428 C CA . LEU A 1 189 ? 41.403 3.889 -13.779 1.00 29.08 189 LEU A CA 1
ATOM 1429 C C . LEU A 1 189 ? 41.173 4.769 -12.555 1.00 32.57 189 LEU A C 1
ATOM 1430 O O . LEU A 1 189 ? 41.432 4.364 -11.415 1.00 32.20 189 LEU A O 1
ATOM 1435 N N . GLN A 1 190 ? 40.692 5.978 -12.806 1.00 35.67 190 GLN A N 1
ATOM 1436 C CA . GLN A 1 190 ? 40.394 6.930 -11.750 1.00 39.40 190 GLN A CA 1
ATOM 1437 C C . GLN A 1 190 ? 38.891 7.167 -11.797 1.00 39.73 190 GLN A C 1
ATOM 1438 O O . GLN A 1 190 ? 38.384 7.806 -12.721 1.00 40.68 190 GLN A O 1
ATOM 1444 N N . ILE A 1 191 ? 38.175 6.626 -10.818 1.00 40.86 191 ILE A N 1
ATOM 1445 C CA . ILE A 1 191 ? 36.727 6.790 -10.766 1.00 42.93 191 ILE A CA 1
ATOM 1446 C C . ILE A 1 191 ? 36.375 8.021 -9.950 1.00 43.88 191 ILE A C 1
ATOM 1447 O O . ILE A 1 191 ? 36.885 8.214 -8.842 1.00 42.94 191 ILE A O 1
ATOM 1452 N N . GLY A 1 192 ? 35.496 8.848 -10.506 1.00 45.23 192 GLY A N 1
ATOM 1453 C CA . GLY A 1 192 ? 35.090 10.062 -9.826 1.00 47.06 192 GLY A CA 1
ATOM 1454 C C . GLY A 1 192 ? 35.934 11.231 -10.290 1.00 48.11 192 GLY A C 1
ATOM 1455 O O . GLY A 1 192 ? 36.941 11.049 -10.976 1.00 48.08 192 GLY A O 1
ATOM 1456 N N . GLU A 1 193 ? 35.523 12.437 -9.917 1.00 49.52 193 GLU A N 1
ATOM 1457 C CA . GLU A 1 193 ? 36.249 13.640 -10.300 1.00 50.42 193 GLU A CA 1
ATOM 1458 C C . GLU A 1 193 ? 37.587 13.722 -9.576 1.00 48.96 193 GLU A C 1
ATOM 1459 O O . GLU A 1 193 ? 37.678 13.425 -8.385 1.00 47.86 193 GLU A O 1
ATOM 1465 N N . ILE A 1 194 ? 38.623 14.118 -10.310 1.00 48.24 194 ILE A N 1
ATOM 1466 C CA . ILE A 1 194 ? 39.968 14.238 -9.756 1.00 47.90 194 ILE A CA 1
ATOM 1467 C C . ILE A 1 194 ? 40.147 15.549 -8.996 1.00 48.15 194 ILE A C 1
ATOM 1468 O O . ILE A 1 194 ? 39.813 16.623 -9.502 1.00 47.84 194 ILE A O 1
ATOM 1473 N N . ASP A 1 195 ? 40.677 15.451 -7.780 1.00 48.38 195 ASP A N 1
ATOM 1474 C CA . ASP A 1 195 ? 40.900 16.620 -6.937 1.00 48.39 195 ASP A CA 1
ATOM 1475 C C . ASP A 1 195 ? 42.357 17.074 -6.988 1.00 48.36 195 ASP A C 1
ATOM 1476 O O . ASP A 1 195 ? 43.048 17.127 -5.967 1.00 47.69 195 ASP A O 1
ATOM 1481 N N . ASP A 1 196 ? 42.813 17.394 -8.195 1.00 47.46 196 ASP A N 1
ATOM 1482 C CA . ASP A 1 196 ? 44.174 17.861 -8.427 1.00 47.29 196 ASP A CA 1
ATOM 1483 C C . ASP A 1 196 ? 45.279 16.911 -7.975 1.00 45.36 196 ASP A C 1
ATOM 1484 O O . ASP A 1 196 ? 45.639 15.980 -8.698 1.00 45.87 196 ASP A O 1
ATOM 1489 N N . GLU A 1 197 ? 45.821 17.149 -6.784 1.00 42.39 197 GLU A N 1
ATOM 1490 C CA . GLU A 1 197 ? 46.906 16.323 -6.266 1.00 38.96 197 GLU A CA 1
ATOM 1491 C C . GLU A 1 197 ? 46.429 15.167 -5.396 1.00 35.63 197 GLU A C 1
ATOM 1492 O O . GLU A 1 197 ? 47.154 14.190 -5.205 1.00 36.97 197 GLU A O 1
ATOM 1498 N N . PHE A 1 198 ? 45.214 15.273 -4.871 1.00 31.78 198 PHE A N 1
ATOM 1499 C CA . PHE A 1 198 ? 44.673 14.229 -4.012 1.00 29.65 198 PHE A CA 1
ATOM 1500 C C . PHE A 1 198 ? 44.037 13.077 -4.792 1.00 29.02 198 PHE A C 1
ATOM 1501 O O . PHE A 1 198 ? 43.692 12.049 -4.212 1.00 26.62 198 PHE A O 1
ATOM 1509 N N . GLY A 1 199 ? 43.887 13.258 -6.101 1.00 27.40 199 GLY A N 1
ATOM 1510 C CA . GLY A 1 199 ? 43.295 12.222 -6.931 1.00 28.25 199 GLY A CA 1
ATOM 1511 C C . GLY A 1 199 ? 41.791 12.118 -6.782 1.00 28.01 199 GLY A C 1
ATOM 1512 O O . GLY A 1 199 ? 41.149 13.010 -6.226 1.00 30.72 199 GLY A O 1
ATOM 1513 N N . SER A 1 200 ? 41.222 11.025 -7.285 1.00 28.33 200 SER A N 1
ATOM 1514 C CA . SER A 1 200 ? 39.784 10.797 -7.204 1.00 27.32 200 SER A CA 1
ATOM 1515 C C . SER A 1 200 ? 39.483 9.998 -5.942 1.00 26.18 200 SER A C 1
ATOM 1516 O O . SER A 1 200 ? 40.391 9.448 -5.326 1.00 27.07 200 SER A O 1
ATOM 1519 N N . PRO A 1 201 ? 38.204 9.920 -5.542 1.00 24.85 201 PRO A N 1
ATOM 1520 C CA . PRO A 1 201 ? 37.792 9.185 -4.339 1.00 25.16 201 PRO A CA 1
ATOM 1521 C C . P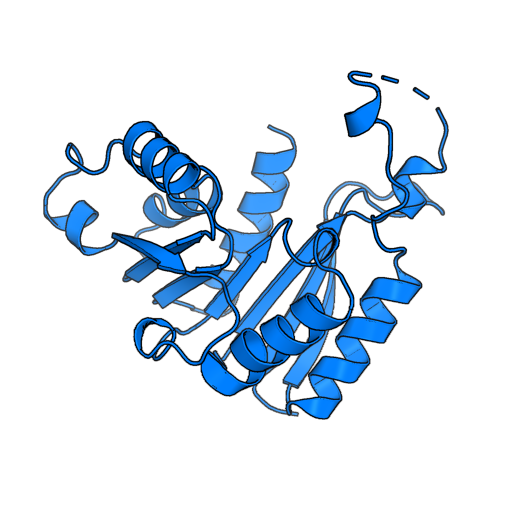RO A 1 201 ? 38.005 7.678 -4.423 1.00 25.39 201 PRO A C 1
ATOM 1522 O O . PRO A 1 201 ? 38.190 7.004 -3.405 1.00 24.73 201 PRO A O 1
ATOM 1526 N N . THR A 1 202 ? 37.971 7.158 -5.642 1.00 23.62 202 THR A N 1
ATOM 1527 C CA . THR A 1 202 ? 38.113 5.727 -5.863 1.00 22.88 202 THR A CA 1
ATOM 1528 C C . THR A 1 202 ? 39.155 5.395 -6.915 1.00 20.33 202 THR A C 1
ATOM 1529 O O . THR A 1 202 ? 39.370 6.152 -7.864 1.00 20.78 202 THR A O 1
ATOM 1533 N N . GLN A 1 203 ? 39.812 4.257 -6.741 1.00 18.78 203 GLN A N 1
ATOM 1534 C CA . GLN A 1 203 ? 40.803 3.815 -7.701 1.00 17.07 203 GLN A CA 1
ATOM 1535 C C . GLN A 1 203 ? 40.407 2.407 -8.141 1.00 19.36 203 GLN A C 1
ATOM 1536 O O . GLN A 1 203 ? 39.836 1.632 -7.361 1.00 17.07 203 GLN A O 1
ATOM 1542 N N . MET A 1 204 ? 40.673 2.089 -9.402 1.00 15.55 204 MET A N 1
ATOM 1543 C CA . MET A 1 204 ? 40.297 0.789 -9.934 1.00 16.62 204 MET A CA 1
ATOM 1544 C C . MET A 1 204 ? 41.386 0.176 -10.791 1.00 16.86 204 MET A C 1
ATOM 1545 O O . MET A 1 204 ? 42.037 0.867 -11.579 1.00 16.70 204 MET A O 1
ATOM 1550 N N . GLY A 1 205 ? 41.591 -1.127 -10.609 1.00 13.46 205 GLY A N 1
ATOM 1551 C CA . GLY A 1 205 ? 42.579 -1.842 -11.386 1.00 12.49 205 GLY A CA 1
ATOM 1552 C C . GLY A 1 205 ? 41.828 -2.875 -12.210 1.00 15.66 205 GLY A C 1
ATOM 1553 O O . GLY A 1 205 ? 40.997 -3.614 -11.674 1.00 15.54 205 GLY A O 1
ATOM 1554 N N . VAL A 1 206 ? 42.082 -2.907 -13.512 1.00 13.54 206 VAL A N 1
ATOM 1555 C CA . VAL A 1 206 ? 41.434 -3.886 -14.380 1.00 14.22 206 VAL A CA 1
ATOM 1556 C C . VAL A 1 206 ? 42.519 -4.864 -14.813 1.00 15.05 206 VAL A C 1
ATOM 1557 O O . VAL A 1 206 ? 43.490 -4.497 -15.484 1.00 15.02 206 VAL A O 1
ATOM 1561 N N . PHE A 1 207 ? 42.359 -6.112 -14.390 1.00 12.95 207 PHE A N 1
ATOM 1562 C CA . PHE A 1 207 ? 43.323 -7.157 -14.690 1.00 15.48 207 PHE A CA 1
ATOM 1563 C C . PHE A 1 207 ? 42.825 -8.005 -15.852 1.00 16.85 207 PHE A C 1
ATOM 1564 O O . PHE A 1 207 ? 41.655 -8.371 -15.896 1.00 16.89 207 PHE A O 1
ATOM 1572 N N . THR A 1 208 ? 43.727 -8.328 -16.774 1.00 17.59 208 THR A N 1
ATOM 1573 C CA . THR A 1 208 ? 43.395 -9.149 -17.934 1.00 18.67 208 THR A CA 1
ATOM 1574 C C . THR A 1 208 ? 44.321 -10.359 -17.958 1.00 19.46 208 THR A C 1
ATOM 1575 O O . THR A 1 208 ? 45.539 -10.218 -17.900 1.00 18.05 208 THR A O 1
ATOM 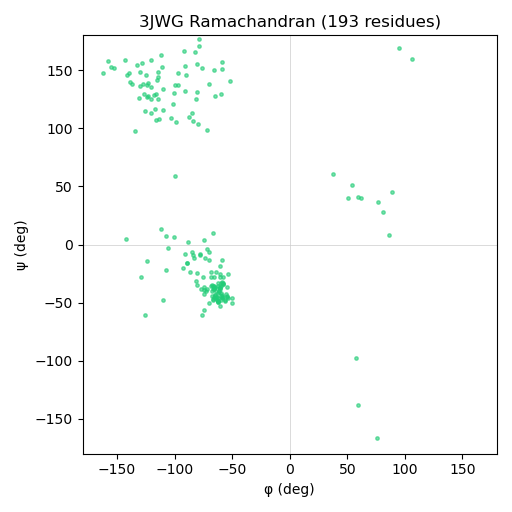1579 N N . LEU A 1 209 ? 43.734 -11.549 -18.032 1.00 22.19 209 LEU A N 1
ATOM 1580 C CA . LEU A 1 209 ? 44.506 -12.786 -18.037 1.00 24.58 209 LEU A CA 1
ATOM 1581 C C . LEU A 1 209 ? 45.463 -12.806 -19.223 1.00 27.41 209 LEU A C 1
ATOM 1582 O O . LEU A 1 209 ? 45.060 -12.556 -20.361 1.00 25.89 209 LEU A O 1
ATOM 1587 N N . GLY A 1 210 ? 46.731 -13.096 -18.944 1.00 29.76 210 GLY A N 1
ATOM 1588 C CA . GLY A 1 210 ? 47.737 -13.136 -19.991 1.00 34.67 210 GLY A CA 1
ATOM 1589 C C . GLY A 1 210 ? 48.656 -11.929 -19.922 1.00 38.06 210 GLY A C 1
ATOM 1590 O O . GLY A 1 210 ? 48.303 -10.906 -19.334 1.00 38.81 210 GLY A O 1
ATOM 1591 N N . ALA A 1 211 ? 49.840 -12.045 -20.518 1.00 41.19 211 ALA A N 1
ATOM 1592 C CA . ALA A 1 211 ? 50.806 -10.952 -20.522 1.00 43.40 211 ALA A CA 1
ATOM 1593 C C . ALA A 1 211 ? 50.828 -10.275 -21.890 1.00 45.20 211 ALA A C 1
ATOM 1594 O O . ALA A 1 211 ? 50.583 -9.050 -21.953 1.00 46.39 211 ALA A O 1
#

Foldseek 3Di:
DLVLQVLVVVLVVCVVVQWQAEEEEACFLPPSVLVNLVDVSRQAYEYEHQDPVRQVNNCVVSVLVVDDPSSNNRYYYDYDPLQDQDPVLEDGQEYEYEPDLLPDDPVSNVSNLCCHCPRNNHQKYKYKFFALLLLVPDPDPVVNDSVSGHHPCRVVVVVCVSCVVRAKDKDKDFPADQPVPSGHGMIMIMIGHHD

Nearest PDB structures (foldseek):
  3jwg-assembly1_A  TM=1.005E+00  e=9.996E-44  Acetivibrio thermocellus ATCC 27405
  3jwi-assembly2_B  TM=9.568E-01  e=1.342E-37  Acetivibrio thermocellus ATCC 27405
  3jwi-assembly1_A  TM=9.620E-01  e=1.016E-35  Acetivibrio thermocellus ATCC 27405
  3jwh-assembly2_B  TM=9.634E-01  e=8.950E-29  Trichormus variabilis ATCC 29413
  3jwj-assembly1_A  TM=9.589E-01  e=4.866E-28  Trichormus variabilis ATCC 29413

Organism: Acetivibrio thermocellus (strain ATCC 27405 / DSM 1237 / JCM 9322 / NBRC 103400 / NCIMB 10682 / NRRL B-4536 / VPI 7372) (NCBI:txid203119)

Solvent-accessible surface area: 11185 Å² total; per-residue (Å²): 152,140,71,70,105,28,10,27,29,0,20,58,11,0,106,86,67,101,4,88,85,0,0,4,0,18,10,23,85,0,72,5,0,19,27,1,25,163,37,191,31,0,107,45,0,2,0,0,12,87,34,145,50,30,11,71,138,0,82,90,99,15,83,14,130,174,59,83,129,134,30,110,147,24,6,46,34,24,81,17,65,10,48,166,110,29,182,124,0,51,53,35,46,0,0,0,0,14,90,12,0,14,132,37,81,136,113,128,24,94,19,3,15,104,0,1,0,92,44,8,97,2,93,4,0,0,0,1,1,32,1,42,36,77,65,125,106,250,87,77,152,201,135,161,69,58,185,173,27,37,26,65,162,87,0,70,56,28,0,81,139,6,4,138,134,19,33,10,46,36,129,72,35,106,11,37,150,97,37,137,129,43,0,4,49,19,10,0,0,5,0,57,56,35,140

Radius of gyration: 16.38 Å; Cα contacts (8 Å, |Δi|>4): 343; chains: 1; bounding box: 44×44×38 Å

CATH classification: 3.40.50.150

B-factor: mean 29.08, std 11.91, range [12.12, 72.16]